Protein AF-A0A9W8AHY2-F1 (afdb_monomer)

Sequence (245 aa):
MVPPIITRDYHREKDQTVDSLTSTPAPFGFQEILTNPSALSYFTEYMDLIGKVNNLQFWLTIEGLKRHPLVTTENRLDTVIWSIYRTYFSHEVVDDLEIAPEVYKDLMIHFDPFLARQRLTGPETSLSTVPEEQPVPAKGSKEGSQLPRSNSVDSSLSQSSGTHQNQRLFELIIVAQHDVFESMKRLHYPQFLRSGLYQRFLTSYTLAQSKPSYAASIASSRASSRVRRSSMVEPTSQPSPLSSV

Nearest PDB structures (foldseek):
  1agr-assembly2_H  TM=8.249E-01  e=3.158E-03  Rattus norvegicus
  4gou-assembly1_A  TM=7.937E-01  e=9.753E-01  Entamoeba histolytica

Radius of gyration: 37.49 Å; Cα contacts (8 Å, |Δi|>4): 98; chains: 1; bounding box: 97×105×94 Å

Secondary structure (DSSP, 8-state):
-----------------S-----PPPSS-HHHHHHSHHHHHHHHHHHHHTT-HHHHHHHHHHHHHHH-----SHHHHHHHHHHHHHHHTSTT-SS-----HHHHHHHHHHHHHHHHHHHHTS-------PPP----------------------SSSSHHHHHHHHHHHHHHHHHHHHHHHHHIIIIIHHHHTTSHHHHHHHHHHHHHHT---HHHHHHHHSSSS--------------------

Sol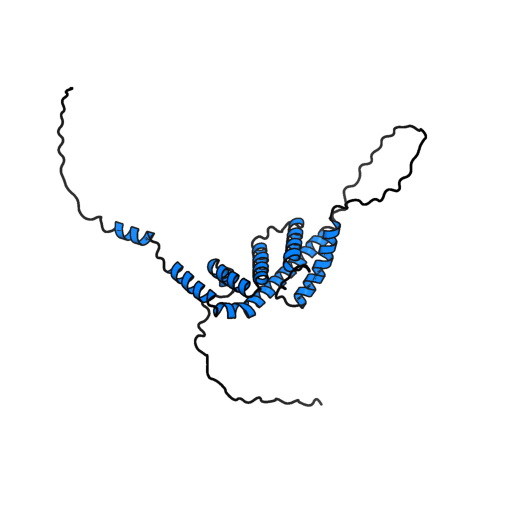vent-accessible surface area (backbone atoms only — not comparable to full-atom values): 16232 Å² total; per-residue (Å²): 143,80,87,88,82,76,89,78,87,79,84,87,82,90,88,87,79,90,83,91,78,79,91,65,78,71,94,62,54,71,70,50,35,73,69,36,70,73,47,29,52,47,50,48,53,52,28,48,77,71,72,44,37,63,44,56,50,52,37,52,52,53,53,54,47,68,76,52,69,84,51,82,43,63,76,51,41,53,54,50,52,52,52,50,38,65,68,65,67,34,94,83,53,88,68,83,64,60,50,54,70,66,57,52,51,58,45,48,69,52,44,55,65,51,54,56,55,61,63,71,72,52,84,82,77,77,82,80,80,78,83,90,81,85,84,90,88,87,90,84,91,85,88,81,92,78,87,80,91,83,79,96,81,84,75,72,81,71,50,62,63,53,50,57,51,51,52,50,47,51,51,49,51,51,52,45,37,50,37,28,51,53,41,44,56,66,67,46,43,67,51,45,70,74,32,72,55,42,54,51,45,53,52,55,52,53,57,62,68,67,58,72,65,72,69,59,63,58,58,63,64,67,70,78,74,82,78,91,87,80,90,85,83,89,81,90,81,86,84,88,86,88,83,89,133

Structure (mmCIF, N/CA/C/O backbone):
data_AF-A0A9W8AHY2-F1
#
_entry.id   AF-A0A9W8AHY2-F1
#
loop_
_atom_site.group_PDB
_atom_site.id
_atom_site.type_symbol
_atom_site.label_atom_id
_atom_site.label_alt_id
_atom_site.label_comp_id
_atom_site.label_asym_id
_atom_site.label_entity_id
_atom_site.label_seq_id
_atom_site.pdbx_PDB_ins_code
_atom_site.Cartn_x
_atom_site.Cartn_y
_atom_site.Cartn_z
_atom_site.occupancy
_atom_site.B_iso_or_equiv
_atom_site.auth_seq_id
_atom_site.auth_comp_id
_atom_site.auth_asym_id
_atom_site.auth_atom_id
_atom_site.pdbx_PDB_model_num
ATOM 1 N N . MET A 1 1 ? -28.912 -33.066 -31.984 1.00 39.94 1 MET A N 1
ATOM 2 C CA . MET A 1 1 ? -29.288 -33.820 -30.769 1.00 39.94 1 MET A CA 1
ATOM 3 C C . MET A 1 1 ? -28.177 -33.640 -29.753 1.00 39.94 1 MET A C 1
ATOM 5 O O . MET A 1 1 ? -27.061 -34.054 -30.021 1.00 39.94 1 MET A O 1
ATOM 9 N N . VAL A 1 2 ? -28.478 -32.953 -28.654 1.00 40.00 2 VAL A N 1
ATOM 10 C CA . VAL A 1 2 ? -27.59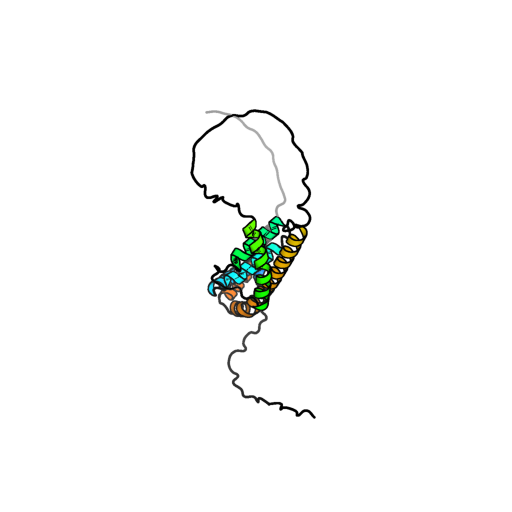5 -32.715 -27.501 1.00 40.00 2 VAL A CA 1
ATOM 11 C C . VAL A 1 2 ? -28.427 -33.098 -26.270 1.00 40.00 2 VAL A C 1
ATOM 13 O O . VAL A 1 2 ? -29.575 -32.653 -26.202 1.00 40.00 2 VAL A O 1
ATOM 16 N N . PRO A 1 3 ? -27.944 -33.953 -25.351 1.00 47.28 3 PRO A N 1
ATOM 17 C CA . PRO A 1 3 ? -28.717 -34.346 -24.176 1.00 47.28 3 PRO A CA 1
ATOM 18 C C . PRO A 1 3 ? -28.624 -33.285 -23.060 1.00 47.28 3 PRO A C 1
ATOM 20 O O . PRO A 1 3 ? -27.585 -32.634 -22.932 1.00 47.28 3 PRO A O 1
ATOM 23 N N . PRO A 1 4 ? -29.669 -33.113 -22.227 1.00 42.84 4 PRO A N 1
ATOM 24 C CA . PRO A 1 4 ? -29.647 -32.194 -21.094 1.00 42.84 4 PRO A CA 1
ATOM 25 C C . PRO A 1 4 ? -29.100 -32.895 -19.839 1.00 42.84 4 PRO A C 1
ATOM 27 O O . PRO A 1 4 ? -29.538 -33.995 -19.502 1.00 42.84 4 PRO A O 1
ATOM 30 N N . ILE A 1 5 ? -28.171 -32.258 -19.119 1.00 42.47 5 ILE A N 1
ATOM 31 C CA . ILE A 1 5 ? -27.674 -32.752 -17.826 1.00 42.47 5 ILE A CA 1
ATOM 32 C C . ILE A 1 5 ? -28.201 -31.864 -16.691 1.00 42.47 5 ILE A C 1
ATOM 34 O O . ILE A 1 5 ? -27.689 -30.783 -16.431 1.00 42.47 5 ILE A O 1
ATOM 38 N N . ILE A 1 6 ? -29.255 -32.384 -16.058 1.00 46.19 6 ILE A N 1
ATOM 39 C CA . ILE A 1 6 ? -29.479 -32.519 -14.610 1.00 46.19 6 ILE A CA 1
ATOM 40 C C . ILE A 1 6 ? -29.183 -31.281 -13.743 1.00 46.19 6 ILE A C 1
ATOM 42 O O . ILE A 1 6 ? -28.078 -31.083 -13.241 1.00 46.19 6 ILE A O 1
ATOM 46 N N . THR A 1 7 ? -30.256 -30.555 -13.432 1.00 46.69 7 THR A N 1
ATOM 47 C CA . THR A 1 7 ? -30.419 -29.768 -12.206 1.00 46.69 7 THR A CA 1
ATOM 48 C C . THR A 1 7 ? -30.328 -30.711 -11.002 1.00 46.69 7 THR A C 1
ATOM 50 O O . THR A 1 7 ? -31.130 -31.638 -10.888 1.00 46.69 7 THR A O 1
ATOM 53 N N . ARG A 1 8 ? -29.350 -30.514 -10.110 1.00 42.19 8 ARG A N 1
ATOM 54 C CA . ARG A 1 8 ? -29.352 -31.144 -8.782 1.00 42.19 8 ARG A CA 1
ATOM 55 C C . ARG A 1 8 ? -29.733 -30.114 -7.734 1.00 42.19 8 ARG A C 1
ATOM 57 O O . ARG A 1 8 ? -28.953 -29.224 -7.407 1.00 42.19 8 ARG A O 1
ATOM 64 N N . ASP A 1 9 ? -30.945 -30.296 -7.232 1.00 35.75 9 ASP A N 1
ATOM 65 C CA . ASP A 1 9 ? -31.427 -29.787 -5.961 1.00 35.75 9 ASP A CA 1
ATOM 66 C C . ASP A 1 9 ? -30.483 -30.184 -4.820 1.00 35.75 9 ASP A C 1
ATOM 68 O O . ASP A 1 9 ? -30.217 -31.367 -4.600 1.00 35.75 9 ASP A O 1
ATOM 72 N N . TYR A 1 10 ? -30.038 -29.194 -4.051 1.00 33.28 10 TYR A N 1
ATOM 73 C CA . TYR A 1 10 ? -29.575 -29.393 -2.682 1.00 33.28 10 TYR A CA 1
ATOM 74 C C . TYR A 1 10 ? -30.563 -28.694 -1.738 1.00 33.28 10 TYR A C 1
ATOM 76 O O . TYR A 1 10 ? -30.499 -27.488 -1.507 1.00 33.28 10 TYR A O 1
ATOM 84 N N . HIS A 1 11 ? -31.509 -29.483 -1.218 1.00 38.62 11 HIS A N 1
ATOM 85 C CA . HIS A 1 11 ? -32.238 -29.236 0.035 1.00 38.62 11 HIS A CA 1
ATOM 86 C C . HIS A 1 11 ? -31.205 -29.122 1.176 1.00 38.62 11 HIS A C 1
ATOM 88 O O . HIS A 1 11 ? -30.310 -29.955 1.263 1.00 38.62 11 HIS A O 1
ATOM 94 N N . ARG A 1 12 ? -31.124 -28.017 1.928 1.00 49.12 12 ARG A N 1
ATOM 95 C CA . ARG A 1 12 ? -31.962 -27.588 3.070 1.00 49.12 12 ARG A CA 1
ATOM 96 C C . ARG A 1 12 ? -31.991 -28.576 4.248 1.00 49.12 12 ARG A C 1
ATOM 98 O O . ARG A 1 12 ? -32.861 -29.428 4.280 1.00 49.12 12 ARG A O 1
ATOM 105 N N . GLU A 1 13 ? -31.158 -28.304 5.256 1.00 40.62 13 GLU A N 1
ATOM 106 C CA . GLU A 1 13 ? -31.463 -28.320 6.707 1.00 40.62 13 GLU A CA 1
ATOM 107 C C . GLU A 1 13 ? -30.273 -27.656 7.433 1.00 40.62 13 GLU A C 1
ATOM 109 O O . GLU A 1 13 ? -29.131 -28.050 7.247 1.00 40.62 13 GLU A O 1
ATOM 114 N N . LYS A 1 14 ? -30.429 -26.419 7.922 1.00 41.00 14 LYS A N 1
ATOM 115 C CA . LYS A 1 14 ? -30.741 -26.066 9.320 1.00 41.00 14 LYS A CA 1
ATOM 116 C C . LYS A 1 14 ? -29.741 -26.633 10.338 1.00 41.00 14 LYS A C 1
ATOM 118 O O . LYS A 1 14 ? -30.011 -27.647 10.957 1.00 41.00 14 LYS A O 1
ATOM 123 N N . ASP A 1 15 ? -28.698 -25.850 10.600 1.00 36.19 15 ASP A N 1
ATOM 124 C CA . ASP A 1 15 ? -28.392 -25.457 11.975 1.00 36.19 15 ASP A CA 1
ATOM 125 C C . ASP A 1 15 ? -28.135 -23.951 12.003 1.00 36.19 15 ASP A C 1
ATOM 127 O O . ASP A 1 15 ? -27.243 -23.409 11.352 1.00 36.19 15 ASP A O 1
ATOM 131 N N . GLN A 1 16 ? -29.049 -23.267 12.677 1.00 44.25 16 GLN A N 1
ATOM 132 C CA . GLN A 1 16 ? -29.172 -21.826 12.768 1.00 44.25 16 GLN A CA 1
ATOM 133 C C . GLN A 1 16 ? -29.317 -21.515 14.250 1.00 44.25 16 GLN A C 1
ATOM 135 O O . GLN A 1 16 ? -30.433 -21.444 14.748 1.00 44.25 16 GLN A O 1
ATOM 140 N N . THR A 1 17 ? -28.194 -21.342 14.942 1.00 48.28 17 THR A N 1
ATOM 141 C CA . THR A 1 17 ? -28.115 -20.681 16.251 1.00 48.28 17 THR A CA 1
ATOM 142 C C . THR A 1 17 ? -26.687 -20.187 16.466 1.00 48.28 17 THR A C 1
ATOM 144 O O . THR A 1 17 ? -25.779 -21.004 16.407 1.00 48.28 17 THR A O 1
ATOM 147 N N . VAL A 1 18 ? -26.559 -18.884 16.771 1.00 49.72 18 VAL A N 1
ATOM 148 C CA . VAL A 1 18 ? -25.354 -18.079 17.108 1.00 49.72 18 VAL A CA 1
ATOM 149 C C . VAL A 1 18 ? -24.500 -17.694 15.880 1.00 49.72 18 VAL A C 1
ATOM 151 O O . VAL A 1 18 ? -23.998 -18.557 15.183 1.00 49.72 18 VAL A O 1
ATOM 154 N N . ASP A 1 19 ? -24.327 -16.452 15.422 1.00 40.25 19 ASP A N 1
ATOM 155 C CA . ASP A 1 19 ? -24.516 -15.116 15.978 1.00 40.25 19 ASP A CA 1
ATOM 156 C C . ASP A 1 19 ? -24.952 -14.159 14.853 1.00 40.25 19 ASP A C 1
ATOM 158 O O . ASP A 1 19 ? -24.236 -13.934 13.879 1.00 40.25 19 ASP A O 1
ATOM 162 N N . SER A 1 20 ? -26.145 -13.578 14.964 1.00 38.31 20 SER A N 1
ATOM 16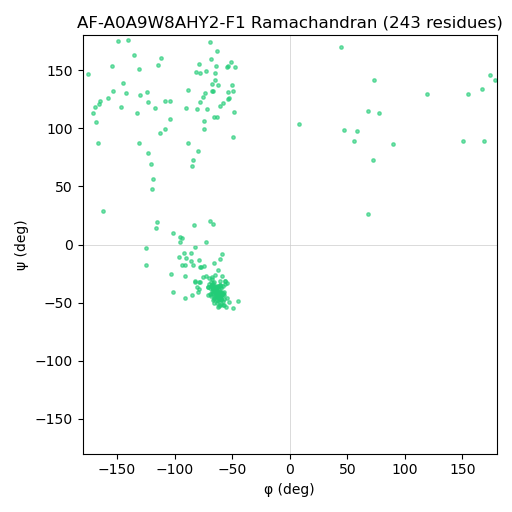3 C CA . SER A 1 20 ? -26.607 -12.480 14.097 1.00 38.31 20 SER A CA 1
ATOM 164 C C . SER A 1 20 ? -26.912 -11.244 14.935 1.00 38.31 20 SER A C 1
ATOM 166 O O . SER A 1 20 ? -27.968 -10.629 14.811 1.00 38.31 20 SER A O 1
ATOM 168 N N . LEU A 1 21 ? -25.984 -10.892 15.824 1.00 41.31 21 LEU A N 1
ATOM 169 C CA . LEU A 1 21 ? -26.016 -9.632 16.551 1.00 41.31 21 LEU A CA 1
ATOM 170 C C . LEU A 1 21 ? -24.973 -8.692 15.932 1.00 41.31 21 LEU A C 1
ATOM 172 O O . LEU A 1 21 ? -23.800 -9.030 15.815 1.00 41.31 21 LEU A O 1
ATOM 176 N N . THR A 1 22 ? -25.465 -7.524 15.513 1.00 43.12 22 THR A N 1
ATOM 177 C CA . THR A 1 22 ? -24.751 -6.329 15.024 1.00 43.12 22 THR A CA 1
ATOM 178 C C . THR A 1 22 ? -24.104 -6.392 13.634 1.00 43.12 22 THR A C 1
ATOM 180 O O . THR A 1 22 ? -22.889 -6.320 13.490 1.00 43.12 22 THR A O 1
ATOM 183 N N . SER A 1 23 ? -24.927 -6.360 12.580 1.00 40.72 23 SER A N 1
ATOM 184 C CA . SER A 1 23 ? -24.545 -5.661 11.341 1.00 40.72 23 SER A CA 1
ATOM 185 C C . SER A 1 23 ? -24.902 -4.177 11.481 1.00 40.72 23 SER A C 1
ATOM 187 O O . SER A 1 23 ? -25.836 -3.672 10.864 1.00 40.72 23 SER A O 1
ATOM 189 N N . THR A 1 24 ? -24.200 -3.475 12.370 1.00 48.12 24 THR A N 1
ATOM 190 C CA . THR A 1 24 ? -24.132 -2.016 12.256 1.00 48.12 24 THR A CA 1
ATOM 191 C C . THR A 1 24 ? -23.121 -1.752 11.142 1.00 48.12 24 THR A C 1
ATOM 193 O O . THR A 1 24 ? -22.001 -2.262 11.248 1.00 48.12 24 THR A O 1
ATOM 196 N N . PRO A 1 25 ? -23.475 -1.039 10.056 1.00 57.69 25 PRO A N 1
ATOM 197 C CA . PRO A 1 25 ? -22.503 -0.702 9.025 1.00 57.69 25 PRO A CA 1
ATOM 198 C C . PRO A 1 25 ? -21.313 -0.010 9.688 1.00 57.69 25 PRO A C 1
ATOM 200 O O . PRO A 1 25 ? -21.498 0.873 10.530 1.00 57.69 25 PRO A O 1
ATOM 203 N N . ALA A 1 26 ? -20.102 -0.472 9.364 1.00 65.44 26 ALA A N 1
ATOM 204 C CA . ALA A 1 26 ? -18.887 0.082 9.938 1.00 65.44 26 ALA A CA 1
ATOM 205 C C . ALA A 1 26 ? -18.892 1.602 9.706 1.00 65.44 26 ALA A C 1
ATOM 207 O O . ALA A 1 26 ? -19.039 2.027 8.559 1.00 65.44 26 ALA A O 1
ATOM 208 N N . PRO A 1 27 ? -18.758 2.425 10.760 1.00 75.44 27 PRO A N 1
ATOM 209 C CA . PRO A 1 27 ? -18.897 3.873 10.635 1.00 75.44 27 PRO A CA 1
ATOM 210 C C . PRO A 1 27 ? -17.793 4.507 9.785 1.00 75.44 27 PRO A C 1
ATOM 212 O O . PRO A 1 27 ? -17.952 5.643 9.359 1.00 75.44 27 PRO A O 1
ATOM 215 N N . PHE A 1 28 ? -16.697 3.777 9.547 1.00 85.94 28 PHE A N 1
ATOM 216 C CA . PHE A 1 28 ? -15.582 4.217 8.719 1.00 85.94 28 PHE A CA 1
ATOM 217 C C . PHE A 1 28 ? -15.336 3.236 7.590 1.00 85.94 28 PHE A C 1
ATOM 219 O O . PHE A 1 28 ? -15.053 2.070 7.869 1.00 85.94 28 PHE A O 1
ATOM 226 N N . GLY A 1 29 ? -15.376 3.704 6.345 1.00 93.62 29 GLY A N 1
ATOM 227 C CA . GLY A 1 29 ? -14.985 2.907 5.181 1.00 93.62 29 GLY A CA 1
ATOM 228 C C . GLY A 1 29 ? -13.479 2.624 5.155 1.00 93.62 29 GLY A C 1
ATOM 229 O O . GLY A 1 29 ? -12.689 3.344 5.761 1.00 93.62 29 GLY A O 1
ATOM 230 N N . PHE A 1 30 ? -13.040 1.599 4.417 1.00 96.31 30 PHE A N 1
ATOM 231 C CA . PHE A 1 30 ? -11.612 1.246 4.358 1.00 96.31 30 PHE A CA 1
ATOM 232 C C . PHE A 1 30 ? -10.724 2.406 3.875 1.00 96.31 30 PHE A C 1
ATOM 234 O O . PHE A 1 30 ? -9.686 2.683 4.468 1.00 96.31 30 PHE A O 1
ATOM 241 N N . GLN A 1 31 ? -11.173 3.157 2.866 1.00 95.38 31 GLN A N 1
ATOM 242 C CA . GLN A 1 31 ? -10.455 4.343 2.388 1.00 95.38 31 GLN A CA 1
ATOM 243 C C . GLN A 1 31 ? -10.303 5.418 3.478 1.00 95.38 31 GLN A C 1
ATOM 245 O O . GLN A 1 31 ? -9.285 6.105 3.548 1.00 95.38 31 GLN A O 1
ATOM 250 N N . GLU A 1 32 ? -11.295 5.561 4.356 1.00 94.56 32 GLU A N 1
ATOM 251 C CA . GLU A 1 32 ? -11.244 6.510 5.471 1.00 94.56 32 GLU A CA 1
ATOM 252 C C . GLU A 1 32 ? -10.252 6.049 6.539 1.00 94.56 32 GLU A C 1
ATOM 254 O O . GLU A 1 32 ? -9.521 6.874 7.082 1.00 94.56 32 GLU A O 1
ATOM 259 N N . ILE A 1 33 ? -10.153 4.736 6.781 1.00 96.69 33 ILE A N 1
ATOM 260 C CA . ILE A 1 33 ? -9.115 4.169 7.653 1.00 96.69 33 ILE A CA 1
ATOM 261 C C . ILE A 1 33 ? -7.718 4.516 7.131 1.00 96.69 33 ILE A C 1
ATOM 263 O O . ILE A 1 33 ? -6.857 4.898 7.917 1.00 96.69 33 ILE A O 1
ATOM 267 N N . LEU A 1 34 ? -7.498 4.430 5.817 1.00 96.44 34 LEU A N 1
ATOM 268 C CA . LEU A 1 34 ? -6.189 4.707 5.221 1.00 96.44 34 LEU A CA 1
ATOM 269 C C . LEU A 1 34 ? -5.847 6.201 5.105 1.00 96.44 34 LEU A C 1
ATOM 271 O O . LEU A 1 34 ? -4.678 6.550 4.948 1.00 96.44 34 LEU A O 1
ATOM 275 N N . THR A 1 35 ? -6.840 7.090 5.158 1.00 93.62 35 THR A N 1
ATOM 276 C CA . THR A 1 35 ? -6.641 8.544 5.000 1.00 93.62 35 THR A CA 1
ATOM 277 C C . THR A 1 35 ? -6.685 9.314 6.315 1.00 93.62 35 THR A C 1
ATOM 279 O O . THR A 1 35 ? -6.067 10.372 6.417 1.00 93.62 35 THR A O 1
ATOM 282 N N . ASN A 1 36 ? -7.364 8.793 7.339 1.00 93.75 36 ASN A N 1
ATOM 283 C CA . ASN A 1 36 ? -7.373 9.368 8.678 1.00 93.75 36 ASN A CA 1
ATOM 284 C C . ASN A 1 36 ? -6.099 8.948 9.440 1.00 93.75 36 ASN A C 1
ATOM 286 O O . ASN A 1 36 ? -5.954 7.763 9.738 1.00 93.75 36 ASN A O 1
ATOM 290 N N . PRO A 1 37 ? -5.204 9.880 9.833 1.00 94.44 37 PRO A N 1
ATOM 291 C CA . PRO A 1 37 ? -3.938 9.537 10.488 1.00 94.44 37 PRO A CA 1
ATOM 292 C C . PRO A 1 37 ? -4.100 8.730 11.779 1.00 94.44 37 PRO A C 1
ATOM 294 O O . PRO A 1 37 ? -3.295 7.846 12.061 1.00 94.44 37 PRO A O 1
ATOM 297 N N . SER A 1 38 ? -5.150 9.013 12.556 1.00 94.19 38 SER A N 1
ATOM 298 C CA . SER A 1 38 ? -5.437 8.273 13.783 1.00 94.19 38 SER A CA 1
ATOM 299 C C . SER 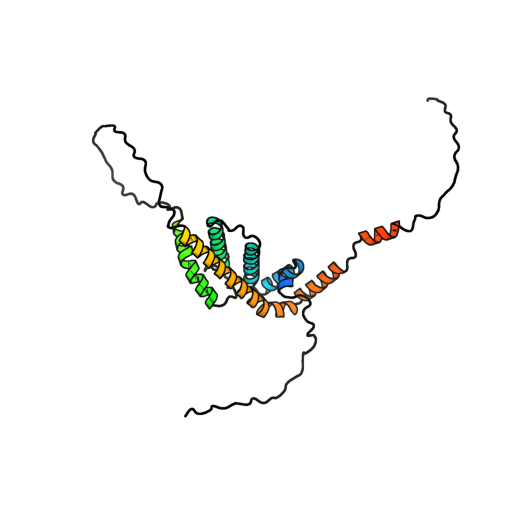A 1 38 ? -5.924 6.863 13.478 1.00 94.19 38 SER A C 1
ATOM 301 O O . SER A 1 38 ? -5.484 5.925 14.121 1.00 94.19 38 SER A O 1
ATOM 303 N N . ALA A 1 39 ? -6.810 6.682 12.497 1.00 95.69 39 ALA A N 1
ATOM 304 C CA . ALA A 1 39 ? -7.272 5.346 12.118 1.00 95.69 39 ALA A CA 1
ATOM 305 C C . ALA A 1 39 ? -6.137 4.513 11.502 1.00 95.69 39 ALA A C 1
ATOM 307 O O . ALA A 1 39 ? -5.960 3.342 11.846 1.00 95.69 39 ALA A O 1
ATOM 308 N N . LEU A 1 40 ? -5.328 5.149 10.651 1.00 97.56 40 LEU A N 1
ATOM 309 C CA . LEU A 1 40 ? -4.187 4.542 9.986 1.00 97.56 40 LEU A CA 1
ATOM 310 C C . LEU A 1 40 ? -3.155 4.026 10.989 1.00 97.56 40 LEU A C 1
ATOM 312 O O . LEU A 1 40 ? -2.607 2.952 10.761 1.00 97.56 40 LEU A O 1
ATOM 316 N N . SER A 1 41 ? -2.904 4.717 12.109 1.00 97.50 41 SER A N 1
ATOM 317 C CA . SER A 1 41 ? -1.947 4.227 13.113 1.00 97.50 41 SER A CA 1
ATOM 318 C C . SER A 1 41 ? -2.387 2.899 13.736 1.00 97.50 41 SER A C 1
ATOM 320 O O . SER A 1 41 ? -1.577 1.984 13.850 1.00 97.50 41 SER A O 1
ATOM 322 N N . TYR A 1 42 ? -3.675 2.751 14.068 1.00 97.88 42 TYR A N 1
ATOM 323 C CA . TYR A 1 42 ? -4.206 1.484 14.587 1.00 97.88 42 TYR A CA 1
ATOM 324 C C . TYR A 1 42 ? -4.236 0.388 13.521 1.00 97.88 42 TYR A C 1
ATOM 326 O O . TYR A 1 42 ? -3.976 -0.773 13.828 1.00 97.88 42 TYR A O 1
ATOM 334 N N . PHE A 1 43 ? -4.549 0.740 12.271 1.00 98.19 43 PHE A N 1
ATOM 335 C CA . PHE A 1 43 ? -4.512 -0.225 11.174 1.00 98.19 43 PHE A CA 1
ATOM 336 C C . PHE A 1 43 ? -3.080 -0.669 10.854 1.00 98.19 43 PHE A C 1
ATOM 338 O O . PHE A 1 43 ? -2.855 -1.839 10.576 1.00 98.19 43 PHE A O 1
ATOM 345 N N . THR A 1 44 ? -2.102 0.228 10.970 1.00 98.12 44 THR A N 1
ATOM 346 C CA . THR A 1 44 ? -0.678 -0.100 10.814 1.00 98.12 44 THR A CA 1
ATOM 347 C C . THR A 1 44 ? -0.225 -1.087 11.882 1.00 98.12 44 THR A C 1
ATOM 349 O O . THR A 1 44 ? 0.356 -2.107 11.534 1.00 98.12 44 THR A O 1
ATOM 352 N N . GLU A 1 45 ? -0.557 -0.836 13.154 1.00 98.00 45 GLU A N 1
ATOM 353 C CA . GLU A 1 45 ? -0.276 -1.777 14.250 1.00 98.00 45 GLU A CA 1
ATOM 354 C C . GLU A 1 45 ? -0.938 -3.138 13.994 1.00 98.00 45 GLU A C 1
ATOM 356 O O . GLU A 1 45 ? -0.312 -4.178 14.157 1.00 98.00 45 GLU A O 1
ATOM 361 N N . TYR A 1 46 ? -2.186 -3.150 13.521 1.00 98.25 46 TYR A N 1
ATOM 362 C CA . TYR A 1 46 ? -2.869 -4.394 13.174 1.00 98.25 46 TYR A CA 1
ATOM 363 C C . TYR A 1 46 ? -2.157 -5.166 12.051 1.00 98.25 46 TYR A C 1
ATOM 365 O O . TYR A 1 46 ? -1.953 -6.371 12.178 1.00 98.25 46 TYR A O 1
ATOM 373 N N . MET A 1 47 ? -1.769 -4.482 10.971 1.00 97.38 47 MET A N 1
ATOM 374 C CA . MET A 1 47 ? -1.070 -5.091 9.836 1.00 97.38 47 MET A CA 1
ATOM 375 C C . MET A 1 47 ? 0.324 -5.605 10.225 1.00 97.38 47 MET A C 1
ATOM 377 O O . MET A 1 47 ? 0.761 -6.619 9.685 1.00 97.38 47 MET A O 1
ATOM 381 N N . ASP A 1 48 ? 0.999 -4.947 11.169 1.00 96.75 48 ASP A N 1
ATOM 382 C CA . ASP A 1 48 ? 2.270 -5.397 11.751 1.00 96.75 48 ASP A CA 1
ATOM 383 C C . ASP A 1 48 ? 2.099 -6.695 12.551 1.00 96.75 48 ASP A C 1
ATOM 385 O O . ASP A 1 48 ? 2.807 -7.671 12.312 1.00 96.75 48 ASP A O 1
ATOM 389 N N . LEU A 1 49 ? 1.068 -6.774 13.401 1.00 96.75 49 LEU A N 1
ATOM 390 C CA . LEU A 1 49 ? 0.776 -7.969 14.205 1.00 96.75 49 LEU A CA 1
ATOM 391 C C . LEU A 1 49 ? 0.485 -9.223 13.370 1.00 96.75 49 LEU A C 1
ATOM 393 O O . LEU A 1 49 ? 0.765 -10.332 13.822 1.00 96.75 49 LEU A O 1
ATOM 397 N N . ILE A 1 50 ? -0.091 -9.067 12.177 1.00 95.56 50 ILE A N 1
ATOM 398 C CA . ILE A 1 50 ? -0.378 -10.189 11.269 1.00 95.56 50 ILE A CA 1
ATOM 399 C C . ILE A 1 50 ? 0.739 -10.433 10.240 1.00 95.56 50 ILE A C 1
ATOM 401 O O . ILE A 1 50 ? 0.564 -11.262 9.349 1.00 95.56 50 ILE A O 1
ATOM 405 N N . GLY A 1 51 ? 1.865 -9.712 10.329 1.00 94.19 51 GLY A N 1
ATOM 406 C CA . GLY A 1 51 ? 2.999 -9.853 9.409 1.00 94.19 51 GLY A CA 1
ATOM 407 C C . GLY A 1 51 ? 2.701 -9.387 7.980 1.00 94.19 51 GLY A C 1
ATOM 408 O O . GLY A 1 51 ? 3.280 -9.886 7.023 1.00 94.19 51 GLY A O 1
ATOM 409 N N . LYS A 1 52 ? 1.752 -8.462 7.798 1.00 95.69 52 LYS A N 1
ATOM 410 C CA . LYS A 1 52 ? 1.336 -7.942 6.482 1.00 95.69 52 LYS A CA 1
ATOM 411 C C . LYS A 1 52 ? 1.616 -6.455 6.307 1.00 95.69 52 LYS A C 1
ATOM 413 O O . LYS A 1 52 ? 1.129 -5.855 5.350 1.00 95.69 52 LYS A O 1
ATOM 418 N N . VAL A 1 53 ? 2.435 -5.855 7.171 1.00 95.06 53 VAL A N 1
ATOM 419 C CA . VAL A 1 53 ? 2.769 -4.423 7.122 1.00 95.06 53 VAL A CA 1
ATOM 420 C C . VAL A 1 53 ? 3.347 -3.987 5.771 1.00 95.06 53 VAL A C 1
ATOM 422 O O . VAL A 1 53 ? 3.040 -2.885 5.321 1.00 95.06 53 VAL A O 1
ATOM 425 N N . ASN A 1 54 ? 4.066 -4.865 5.059 1.00 94.44 54 ASN A N 1
ATOM 426 C CA . ASN A 1 54 ? 4.609 -4.573 3.727 1.00 94.44 54 ASN A CA 1
ATOM 427 C C . ASN A 1 54 ? 3.524 -4.247 2.694 1.00 94.44 54 ASN A C 1
ATOM 429 O O . ASN A 1 54 ? 3.726 -3.366 1.864 1.00 94.44 54 ASN A O 1
ATOM 433 N N . ASN A 1 55 ? 2.347 -4.876 2.779 1.00 96.06 55 ASN A N 1
ATOM 434 C CA . ASN A 1 55 ? 1.209 -4.548 1.914 1.00 96.06 55 ASN A CA 1
ATOM 435 C C . ASN A 1 55 ? 0.750 -3.101 2.138 1.00 96.06 55 ASN A C 1
ATOM 437 O O . ASN A 1 55 ? 0.549 -2.336 1.193 1.00 96.06 55 ASN A O 1
ATOM 441 N N . LEU A 1 56 ? 0.647 -2.697 3.406 1.00 97.06 56 LEU A N 1
ATOM 442 C CA . LEU A 1 56 ? 0.263 -1.338 3.764 1.00 97.06 56 LEU A CA 1
ATOM 443 C C . LEU A 1 56 ? 1.348 -0.322 3.380 1.00 97.06 56 LEU A C 1
ATOM 445 O O . LEU A 1 56 ? 1.034 0.726 2.818 1.00 97.06 56 LEU A O 1
ATOM 449 N N . GLN A 1 57 ? 2.619 -0.629 3.647 1.00 96.00 57 GLN A N 1
ATOM 450 C CA . GLN A 1 57 ? 3.751 0.234 3.304 1.00 96.00 57 GLN A CA 1
ATOM 451 C C . GLN A 1 57 ? 3.884 0.424 1.796 1.00 96.00 57 GLN A C 1
ATOM 453 O O . GLN A 1 57 ? 4.037 1.560 1.340 1.00 96.00 57 GLN A O 1
ATOM 458 N N . PHE A 1 58 ? 3.763 -0.655 1.020 1.00 97.12 58 PHE A N 1
ATOM 459 C CA . PHE A 1 58 ? 3.755 -0.593 -0.435 1.00 97.12 58 PHE A CA 1
ATOM 460 C C . PHE A 1 58 ? 2.632 0.321 -0.921 1.00 97.12 58 PHE A C 1
ATOM 462 O O . PHE A 1 58 ? 2.892 1.289 -1.639 1.00 97.12 58 PHE A O 1
ATOM 469 N N . TRP A 1 59 ? 1.401 0.096 -0.450 1.00 97.31 59 TRP A N 1
ATOM 470 C CA . TRP A 1 59 ? 0.261 0.926 -0.826 1.00 97.31 59 TRP A CA 1
ATOM 471 C C . TRP A 1 59 ? 0.477 2.410 -0.495 1.00 97.31 59 TRP A C 1
ATOM 473 O O . TRP A 1 59 ? 0.267 3.258 -1.364 1.00 97.31 59 TRP A O 1
ATOM 483 N N . LEU A 1 60 ? 0.946 2.727 0.719 1.00 95.69 60 LEU A N 1
ATOM 484 C CA . LEU A 1 60 ? 1.228 4.099 1.163 1.00 95.69 60 LEU A CA 1
ATOM 485 C C . LEU A 1 60 ? 2.349 4.755 0.351 1.00 95.69 60 LEU A C 1
ATOM 487 O O . LEU A 1 60 ? 2.259 5.944 0.038 1.00 95.69 60 LEU A O 1
ATOM 491 N N . THR A 1 61 ? 3.385 3.990 0.000 1.00 94.38 61 THR A N 1
ATOM 492 C CA . THR A 1 61 ? 4.516 4.462 -0.808 1.00 94.38 61 THR A CA 1
ATOM 493 C C . THR A 1 61 ? 4.022 4.909 -2.178 1.00 94.38 61 THR A C 1
ATOM 495 O O . THR A 1 61 ? 4.249 6.053 -2.573 1.00 94.38 61 THR A O 1
ATOM 498 N N . ILE A 1 62 ? 3.279 4.049 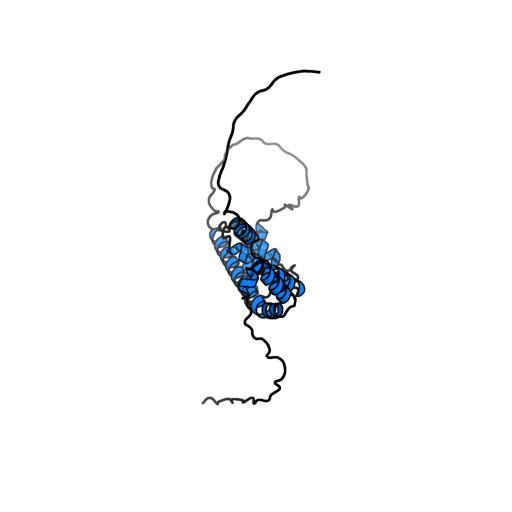-2.881 1.00 94.25 62 ILE A N 1
ATOM 499 C CA . ILE A 1 62 ? 2.753 4.372 -4.213 1.00 94.25 62 ILE A CA 1
ATOM 500 C C . ILE A 1 62 ? 1.706 5.492 -4.143 1.00 94.25 62 ILE A C 1
ATOM 502 O O . ILE A 1 62 ? 1.715 6.399 -4.977 1.00 94.25 62 ILE A O 1
ATOM 506 N N . GLU A 1 63 ? 0.854 5.508 -3.115 1.00 93.50 63 GLU A N 1
ATOM 507 C CA . GLU A 1 63 ? -0.131 6.577 -2.922 1.00 93.50 63 GLU A CA 1
ATOM 508 C C . GLU A 1 63 ? 0.536 7.940 -2.668 1.00 93.50 63 GLU A C 1
ATOM 510 O O . GLU A 1 63 ? 0.082 8.972 -3.167 1.00 93.50 63 GLU A O 1
ATOM 515 N N . GLY A 1 64 ? 1.652 7.962 -1.934 1.00 90.81 64 GLY A N 1
ATOM 516 C CA . GLY A 1 64 ? 2.491 9.148 -1.762 1.00 90.81 64 GLY A CA 1
ATOM 517 C C . GLY A 1 64 ? 3.083 9.649 -3.080 1.00 90.81 64 GLY A C 1
ATOM 518 O O . GLY A 1 64 ? 3.025 10.849 -3.355 1.00 90.81 64 GLY A O 1
ATOM 519 N N . LEU A 1 65 ? 3.582 8.738 -3.920 1.00 88.94 65 LEU A N 1
ATOM 520 C CA . LEU A 1 65 ? 4.143 9.065 -5.235 1.00 88.94 65 LEU A CA 1
ATOM 521 C C . LEU A 1 65 ? 3.086 9.642 -6.187 1.00 88.94 65 LEU A C 1
ATOM 523 O O . LEU A 1 65 ? 3.345 10.638 -6.859 1.00 88.94 65 LEU A O 1
ATOM 527 N N . LYS A 1 66 ? 1.868 9.086 -6.197 1.00 87.25 66 LYS A N 1
ATOM 528 C CA . LYS A 1 66 ? 0.748 9.584 -7.020 1.00 87.25 66 LYS A CA 1
ATOM 529 C C . LYS A 1 66 ? 0.332 11.013 -6.659 1.00 87.25 66 LYS A C 1
ATOM 531 O O . LYS A 1 66 ? -0.028 11.785 -7.542 1.00 87.25 66 LYS A O 1
ATOM 536 N N . ARG A 1 67 ? 0.394 11.381 -5.373 1.00 82.81 67 ARG A N 1
ATOM 537 C CA . ARG A 1 67 ? 0.048 12.733 -4.887 1.00 82.81 67 ARG A CA 1
ATOM 538 C C . ARG A 1 67 ? 1.100 13.793 -5.206 1.00 82.81 67 ARG A C 1
ATOM 540 O O . ARG A 1 67 ? 0.773 14.978 -5.215 1.00 82.81 67 ARG A O 1
ATOM 547 N N . HIS A 1 68 ? 2.329 13.387 -5.513 1.00 72.38 68 HIS A N 1
ATOM 548 C CA . HIS A 1 68 ? 3.398 14.285 -5.939 1.00 72.38 68 HIS A CA 1
ATOM 549 C C . HIS A 1 68 ? 3.946 13.870 -7.311 1.00 72.38 68 HIS A C 1
ATOM 551 O O . HIS A 1 68 ? 5.042 13.313 -7.387 1.00 72.38 68 HIS A O 1
ATOM 557 N N . PRO A 1 69 ? 3.250 14.210 -8.416 1.00 62.38 69 PRO A N 1
ATOM 558 C CA . PRO A 1 69 ? 3.636 13.823 -9.776 1.00 62.38 69 PRO A CA 1
ATOM 559 C C . PRO A 1 69 ? 4.936 14.456 -10.307 1.00 62.38 69 PRO A C 1
ATOM 561 O O . PRO A 1 69 ? 5.167 14.433 -11.512 1.00 62.38 69 PRO A O 1
ATOM 564 N N . LEU A 1 70 ? 5.819 15.006 -9.459 1.00 54.00 70 LEU A N 1
ATOM 565 C CA . LEU A 1 70 ? 7.094 15.637 -9.855 1.00 54.00 70 LEU A CA 1
ATOM 566 C C . LEU A 1 70 ? 8.144 14.630 -10.384 1.00 54.00 70 LEU A C 1
ATOM 568 O O . LEU A 1 70 ? 9.342 14.916 -10.425 1.00 54.00 70 LEU A O 1
ATOM 572 N N . VAL A 1 71 ? 7.685 13.453 -10.808 1.00 55.62 71 VAL A N 1
ATOM 573 C CA . VAL A 1 71 ? 8.415 12.373 -11.478 1.00 55.62 71 VAL A CA 1
ATOM 574 C C . VAL A 1 71 ? 8.523 12.637 -12.994 1.00 55.62 71 VAL A C 1
ATOM 576 O O . VAL A 1 71 ? 8.840 11.758 -13.779 1.00 55.62 71 VAL A O 1
ATOM 579 N N . THR A 1 72 ? 8.294 13.874 -13.441 1.00 51.09 72 THR A N 1
ATOM 580 C CA . THR A 1 72 ? 8.295 14.252 -14.866 1.00 51.09 72 THR A CA 1
ATOM 581 C C . THR A 1 72 ? 9.694 14.290 -15.500 1.00 51.09 72 THR A C 1
ATOM 583 O O . THR A 1 72 ? 9.834 14.644 -16.666 1.00 51.09 72 THR A O 1
ATOM 586 N N . THR A 1 73 ? 10.749 13.944 -14.758 1.00 63.06 73 THR A N 1
ATOM 587 C CA . THR A 1 73 ? 12.095 13.745 -15.312 1.00 63.06 73 THR A CA 1
ATOM 588 C C . THR A 1 73 ? 12.411 12.255 -15.303 1.00 63.06 73 THR A C 1
ATOM 590 O O . THR A 1 73 ? 12.394 11.644 -14.239 1.00 63.06 73 THR A O 1
ATOM 593 N N . GLU A 1 74 ? 12.741 11.695 -16.467 1.00 65.31 74 GLU A N 1
ATOM 594 C CA . GLU A 1 74 ? 13.079 10.276 -16.681 1.00 65.31 74 GLU A CA 1
ATOM 595 C C . GLU A 1 74 ? 14.037 9.725 -15.610 1.00 65.31 74 GLU A C 1
ATOM 597 O O . GLU A 1 74 ? 13.716 8.757 -14.929 1.00 65.31 74 GLU A O 1
ATOM 602 N N . ASN A 1 75 ? 15.129 10.445 -15.326 1.00 68.88 75 ASN A N 1
ATOM 603 C CA . ASN A 1 75 ? 16.113 10.054 -14.306 1.00 68.88 75 ASN A CA 1
ATOM 604 C C . ASN A 1 75 ? 15.507 9.849 -12.902 1.00 68.88 75 ASN A C 1
ATOM 606 O O . ASN A 1 75 ? 15.997 9.042 -12.107 1.00 68.88 75 ASN A O 1
ATOM 610 N N . ARG A 1 76 ? 14.443 10.591 -12.564 1.00 80.94 76 ARG A N 1
ATOM 611 C CA . ARG A 1 76 ? 13.741 10.443 -11.282 1.00 80.94 76 ARG A CA 1
ATOM 612 C C . ARG A 1 76 ? 12.805 9.245 -11.293 1.00 80.94 76 ARG A C 1
ATOM 614 O O . ARG A 1 76 ? 12.729 8.564 -10.274 1.00 80.94 76 ARG A O 1
ATOM 621 N N . LEU A 1 77 ? 12.128 8.983 -12.411 1.00 85.38 77 LEU A N 1
ATOM 622 C CA . LEU A 1 77 ? 11.254 7.819 -12.551 1.00 85.38 77 LEU A CA 1
ATOM 623 C C . LEU A 1 77 ? 12.051 6.520 -12.411 1.00 85.38 77 LEU A C 1
ATOM 625 O O . LEU A 1 77 ? 11.648 5.640 -11.658 1.00 85.38 77 LEU A O 1
ATOM 629 N N . ASP A 1 78 ? 13.223 6.450 -13.034 1.00 86.94 78 ASP A N 1
ATOM 630 C CA . ASP A 1 78 ? 14.129 5.301 -12.950 1.00 86.94 78 ASP A CA 1
ATOM 631 C C . ASP A 1 78 ? 14.557 5.028 -11.512 1.00 86.94 78 ASP A C 1
ATOM 633 O O . ASP A 1 78 ? 14.455 3.904 -11.022 1.00 86.94 78 ASP A O 1
ATOM 637 N N . THR A 1 79 ? 14.967 6.081 -10.802 1.00 87.56 79 THR A N 1
ATOM 638 C CA . THR A 1 79 ? 15.354 5.985 -9.390 1.00 87.56 79 THR A CA 1
ATOM 639 C C . THR A 1 79 ? 14.191 5.484 -8.528 1.00 87.56 79 THR A C 1
ATOM 641 O O . THR A 1 79 ? 14.383 4.650 -7.641 1.00 87.56 79 THR A O 1
ATOM 644 N N . VAL A 1 80 ? 12.974 5.968 -8.793 1.00 89.38 80 VAL A N 1
ATOM 645 C CA . VAL A 1 80 ? 11.758 5.556 -8.079 1.00 89.38 80 VAL A CA 1
ATOM 646 C C . VAL A 1 80 ? 11.436 4.086 -8.351 1.00 89.38 80 VAL A C 1
ATOM 648 O O . VAL A 1 80 ? 11.269 3.325 -7.400 1.00 89.38 80 VAL A O 1
ATOM 651 N N . ILE A 1 81 ? 11.403 3.666 -9.617 1.00 91.50 81 ILE A N 1
ATOM 652 C CA . ILE A 1 81 ? 11.130 2.277 -10.016 1.00 91.50 81 ILE A CA 1
ATOM 653 C C . ILE A 1 81 ? 12.174 1.332 -9.421 1.00 91.50 81 ILE A C 1
ATOM 655 O O . ILE A 1 81 ? 11.816 0.296 -8.863 1.00 91.50 81 ILE A O 1
ATOM 659 N N . TRP A 1 82 ? 13.455 1.704 -9.478 1.00 90.62 82 TRP A N 1
ATOM 660 C CA . TRP A 1 82 ? 14.541 0.924 -8.890 1.00 90.62 82 TRP A CA 1
ATOM 661 C C . TRP A 1 82 ? 14.379 0.758 -7.376 1.00 90.62 82 TRP A C 1
ATOM 663 O O . TRP A 1 82 ? 14.522 -0.347 -6.850 1.00 90.62 82 TRP A O 1
ATOM 673 N N . SER A 1 83 ? 14.040 1.841 -6.673 1.00 90.81 83 SER A N 1
ATOM 674 C CA . SER A 1 83 ? 13.784 1.810 -5.231 1.00 90.81 83 SER A CA 1
ATOM 675 C C . SER A 1 83 ? 12.600 0.900 -4.881 1.00 90.81 83 SER A C 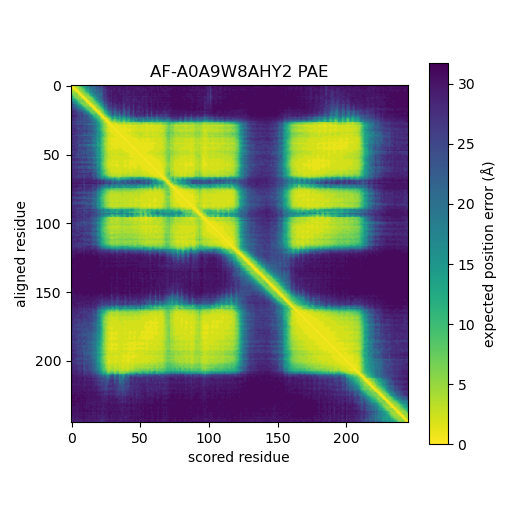1
ATOM 677 O O . SER A 1 83 ? 12.702 0.077 -3.969 1.00 90.81 83 SER A O 1
ATOM 679 N N . ILE A 1 84 ? 11.502 0.985 -5.644 1.00 93.06 84 ILE A N 1
ATOM 680 C CA . ILE A 1 84 ? 10.313 0.139 -5.459 1.00 93.06 84 ILE A CA 1
ATOM 681 C C . ILE A 1 84 ? 10.658 -1.334 -5.681 1.00 93.06 84 ILE A C 1
ATOM 683 O O . ILE A 1 84 ? 10.334 -2.162 -4.831 1.00 93.06 84 ILE A O 1
ATOM 687 N N . TYR A 1 85 ? 11.350 -1.658 -6.778 1.00 93.00 85 TYR A N 1
ATOM 688 C CA . TYR A 1 85 ? 11.794 -3.021 -7.062 1.00 93.00 85 TYR A CA 1
ATOM 689 C C . TYR A 1 85 ? 12.621 -3.580 -5.906 1.00 93.00 85 TYR A C 1
ATOM 691 O O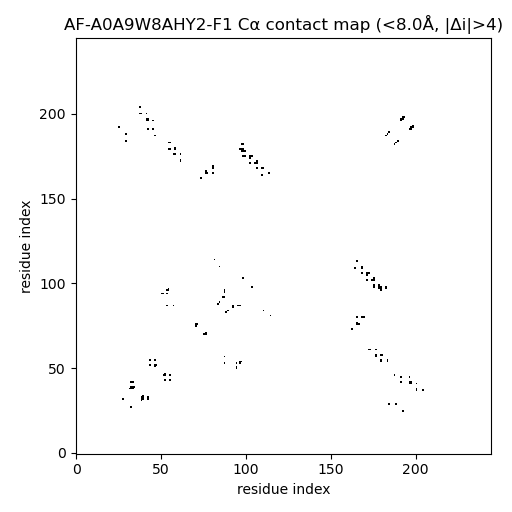 . TYR A 1 85 ? 12.287 -4.621 -5.347 1.00 93.00 85 TYR A O 1
ATOM 699 N N . ARG A 1 86 ? 13.671 -2.857 -5.499 1.00 91.25 86 ARG A N 1
ATOM 700 C CA . ARG A 1 86 ? 14.589 -3.318 -4.455 1.00 91.25 86 ARG A CA 1
ATOM 701 C C . ARG A 1 86 ? 13.879 -3.559 -3.123 1.00 91.25 86 ARG A C 1
ATOM 703 O O . ARG A 1 86 ? 14.256 -4.476 -2.404 1.00 91.25 86 ARG A O 1
ATOM 710 N N . THR A 1 87 ? 12.880 -2.738 -2.811 1.00 91.94 87 THR A N 1
ATOM 711 C CA . THR A 1 87 ? 12.175 -2.784 -1.525 1.00 91.94 87 THR A CA 1
ATOM 712 C C . THR A 1 87 ? 11.110 -3.878 -1.477 1.00 91.94 87 THR A C 1
ATOM 714 O O . THR A 1 87 ? 10.940 -4.489 -0.429 1.00 91.94 87 THR A O 1
ATOM 717 N N . TYR A 1 88 ? 10.397 -4.132 -2.581 1.00 93.19 88 TYR A N 1
ATOM 718 C CA . TYR A 1 88 ? 9.176 -4.952 -2.553 1.00 93.19 88 TYR A CA 1
ATOM 719 C C . TYR A 1 88 ? 9.158 -6.146 -3.512 1.00 93.19 88 TYR A C 1
ATOM 721 O O . TYR A 1 88 ? 8.340 -7.041 -3.337 1.00 93.19 88 TYR A O 1
ATOM 729 N N . PHE A 1 89 ? 10.025 -6.170 -4.524 1.00 91.19 89 PHE A N 1
ATOM 730 C CA . PHE A 1 89 ? 10.022 -7.199 -5.574 1.00 91.19 89 PHE A CA 1
ATOM 731 C C . PHE A 1 89 ? 11.368 -7.919 -5.730 1.00 91.19 89 PHE A C 1
ATOM 733 O O . PHE A 1 89 ? 11.484 -8.833 -6.542 1.00 91.19 89 PHE A O 1
ATOM 740 N N . SER A 1 90 ? 12.389 -7.515 -4.969 1.00 86.88 90 SER A N 1
ATOM 741 C CA . SER A 1 90 ? 13.679 -8.200 -4.931 1.00 86.88 90 SER A CA 1
ATOM 742 C C . SER A 1 90 ? 13.526 -9.607 -4.354 1.00 86.88 90 SER A C 1
ATOM 744 O O . SER A 1 90 ? 12.750 -9.827 -3.429 1.00 86.88 90 SER A O 1
ATOM 746 N N . HIS A 1 91 ? 14.352 -10.541 -4.823 1.00 74.88 91 HIS A N 1
ATOM 747 C CA . HIS A 1 91 ? 14.437 -11.903 -4.282 1.00 74.88 91 HIS A CA 1
ATOM 748 C C . HIS A 1 91 ? 14.854 -11.970 -2.800 1.00 74.88 91 HIS A C 1
ATOM 750 O O . HIS A 1 91 ? 14.776 -13.030 -2.191 1.00 74.88 91 HIS A O 1
ATOM 756 N N . GLU A 1 92 ? 15.327 -10.859 -2.231 1.00 71.75 92 GLU A N 1
ATOM 757 C CA . GLU A 1 92 ? 15.711 -10.739 -0.818 1.00 71.75 92 GLU A CA 1
ATOM 758 C C . GLU A 1 92 ? 14.530 -10.389 0.107 1.00 71.75 92 GLU A C 1
ATOM 760 O O . GLU A 1 92 ? 14.692 -10.372 1.328 1.00 71.75 92 GLU A O 1
ATOM 765 N N . VAL A 1 93 ? 13.353 -10.080 -0.446 1.00 76.00 93 VAL A N 1
ATOM 766 C CA . VAL A 1 93 ? 12.170 -9.711 0.341 1.00 76.00 93 VAL A CA 1
ATOM 767 C C . VAL A 1 93 ? 11.571 -10.961 0.987 1.00 76.00 93 VAL A C 1
ATOM 769 O O . VAL A 1 93 ? 11.316 -11.957 0.321 1.00 76.00 93 VAL A O 1
ATOM 772 N N . VAL A 1 94 ? 11.374 -10.902 2.307 1.00 60.41 94 VAL A N 1
ATOM 773 C CA . VAL A 1 94 ? 10.932 -12.043 3.131 1.00 60.41 94 VAL A CA 1
ATOM 774 C C . VAL A 1 94 ? 9.413 -12.246 3.084 1.00 60.41 94 VAL A C 1
ATOM 776 O O . VAL A 1 94 ? 8.955 -13.383 3.168 1.00 60.41 94 VAL A O 1
ATOM 779 N N . ASP A 1 95 ? 8.643 -11.165 2.921 1.00 72.00 95 ASP A N 1
ATOM 780 C CA . ASP A 1 95 ? 7.178 -11.205 2.906 1.00 72.00 95 ASP A CA 1
ATOM 781 C C . ASP A 1 95 ? 6.619 -10.761 1.555 1.00 72.00 95 ASP A C 1
ATOM 783 O O . ASP A 1 95 ? 6.759 -9.598 1.162 1.00 72.00 95 ASP A O 1
ATOM 787 N N . ASP A 1 96 ? 5.920 -11.682 0.894 1.00 81.44 96 ASP A N 1
ATOM 788 C CA . ASP A 1 96 ? 5.288 -11.430 -0.395 1.00 81.44 96 ASP A CA 1
ATOM 789 C C . ASP A 1 96 ? 4.123 -10.437 -0.282 1.00 81.44 96 ASP A C 1
ATOM 791 O O . ASP A 1 96 ? 3.269 -10.502 0.618 1.00 81.44 96 ASP A O 1
ATOM 795 N N . LEU A 1 97 ? 4.064 -9.530 -1.259 1.00 92.56 97 LEU A N 1
ATOM 796 C CA . LEU A 1 97 ? 2.892 -8.699 -1.494 1.00 92.56 97 LEU A CA 1
ATOM 797 C C . LEU A 1 97 ? 1.705 -9.566 -1.924 1.00 92.56 97 LEU A C 1
ATOM 799 O O . LEU A 1 97 ? 1.833 -10.501 -2.712 1.00 92.56 97 LEU A O 1
ATOM 803 N N . GLU A 1 98 ? 0.519 -9.213 -1.445 1.00 92.56 98 GLU A N 1
ATOM 804 C CA . GLU A 1 98 ? -0.731 -9.876 -1.803 1.00 92.56 98 GLU A CA 1
ATOM 805 C C . GLU A 1 98 ? -1.280 -9.309 -3.115 1.00 92.56 98 GLU A C 1
ATOM 807 O O . GLU A 1 98 ? -2.257 -8.560 -3.144 1.00 92.56 98 GLU A O 1
ATOM 812 N N . ILE A 1 99 ? -0.613 -9.663 -4.208 1.00 93.25 99 ILE A N 1
ATOM 813 C CA . ILE A 1 99 ? -0.977 -9.298 -5.580 1.00 93.25 99 ILE A CA 1
ATOM 814 C C . ILE A 1 99 ? -1.370 -10.530 -6.384 1.00 93.25 99 ILE A C 1
ATOM 816 O O . ILE A 1 99 ? -0.945 -11.647 -6.078 1.00 93.25 99 ILE A O 1
ATOM 820 N N . ALA A 1 100 ? -2.188 -10.339 -7.422 1.00 91.19 100 ALA A N 1
ATOM 821 C CA . ALA A 1 100 ? -2.552 -11.440 -8.300 1.00 91.19 100 ALA A CA 1
ATOM 822 C C . ALA A 1 100 ? -1.295 -12.005 -9.002 1.00 91.19 100 ALA A C 1
ATOM 824 O O . ALA A 1 100 ? -0.459 -11.222 -9.474 1.00 91.19 100 ALA A O 1
ATOM 825 N N . PRO A 1 101 ? -1.144 -13.341 -9.112 1.00 90.44 101 PRO A N 1
ATOM 826 C CA . PRO A 1 101 ? 0.002 -13.959 -9.784 1.00 90.44 101 PRO A CA 1
ATOM 827 C C . PRO A 1 101 ? 0.209 -13.458 -11.217 1.00 90.44 101 PRO A C 1
ATOM 829 O O . PRO A 1 101 ? 1.340 -13.340 -11.687 1.00 90.44 101 PRO A O 1
ATOM 832 N N . GLU A 1 102 ? -0.882 -13.134 -11.907 1.00 92.44 102 GLU A N 1
ATOM 833 C CA . GLU A 1 102 ? -0.882 -12.586 -13.259 1.00 92.44 102 GLU A CA 1
ATOM 834 C C . GLU A 1 102 ? -0.236 -11.197 -13.291 1.00 92.44 102 GLU A C 1
ATOM 836 O O . GLU A 1 102 ? 0.640 -10.944 -14.117 1.00 92.44 102 GLU A O 1
ATOM 841 N N . VAL A 1 103 ? -0.592 -10.329 -12.340 1.00 93.19 103 VAL A N 1
ATOM 842 C CA . VAL A 1 103 ? -0.022 -8.979 -12.219 1.00 93.19 103 VAL A CA 1
ATOM 843 C C . VAL A 1 103 ? 1.455 -9.042 -11.840 1.00 93.19 103 VAL A C 1
ATOM 845 O O . VAL A 1 103 ? 2.263 -8.304 -12.403 1.00 93.19 103 VAL A O 1
ATOM 848 N N . TYR A 1 104 ? 1.839 -9.951 -10.937 1.00 92.06 104 TYR A N 1
ATOM 849 C CA . TYR A 1 104 ? 3.249 -10.165 -10.598 1.00 92.06 104 TYR A CA 1
ATOM 850 C C . TYR A 1 104 ? 4.063 -10.611 -11.814 1.00 92.06 104 TYR A C 1
ATOM 852 O O . TYR A 1 104 ? 5.133 -10.068 -12.086 1.00 92.06 104 TYR A O 1
ATOM 860 N N . LYS A 1 105 ? 3.544 -11.575 -12.581 1.00 92.06 105 LYS A N 1
ATOM 861 C CA . LYS A 1 105 ? 4.198 -12.061 -13.796 1.00 92.06 105 LYS A CA 1
ATOM 862 C C . LYS A 1 105 ? 4.395 -10.938 -14.814 1.00 92.06 105 LYS A C 1
ATOM 864 O O . LYS A 1 105 ? 5.496 -10.794 -15.343 1.00 92.06 105 LYS A O 1
ATOM 869 N N . ASP A 1 106 ? 3.361 -10.140 -15.061 1.00 92.25 106 ASP A N 1
ATOM 870 C CA . ASP A 1 106 ? 3.437 -9.009 -15.988 1.00 92.25 106 ASP A CA 1
ATOM 871 C C . ASP A 1 106 ? 4.446 -7.958 -15.504 1.00 92.25 106 ASP A C 1
ATOM 873 O O . ASP A 1 106 ? 5.252 -7.467 -16.295 1.00 92.25 106 ASP A O 1
ATOM 877 N N . LEU A 1 107 ? 4.484 -7.668 -14.200 1.00 93.38 107 LEU A N 1
ATOM 878 C CA . LEU A 1 107 ? 5.506 -6.803 -13.611 1.00 93.38 107 LEU A CA 1
ATOM 879 C C . LEU A 1 107 ? 6.920 -7.329 -13.867 1.00 93.38 107 LEU A C 1
ATOM 881 O O . LEU A 1 107 ? 7.774 -6.561 -14.309 1.00 93.38 107 LEU A O 1
ATOM 885 N N . MET A 1 108 ? 7.176 -8.617 -13.625 1.00 91.44 108 MET A N 1
ATOM 886 C CA . MET A 1 108 ? 8.515 -9.195 -13.788 1.00 91.44 108 MET A CA 1
ATOM 887 C C . MET A 1 108 ? 8.999 -9.138 -15.242 1.00 91.44 108 MET A C 1
ATOM 889 O O . MET A 1 108 ? 10.140 -8.749 -15.483 1.00 91.44 108 MET A O 1
ATOM 893 N N . ILE A 1 109 ? 8.112 -9.380 -16.216 1.00 91.38 109 ILE A N 1
ATOM 894 C CA . ILE A 1 109 ? 8.421 -9.236 -17.654 1.00 91.38 109 ILE A CA 1
ATOM 895 C C . ILE A 1 109 ? 8.929 -7.823 -17.986 1.00 91.38 109 ILE A C 1
ATOM 897 O O . ILE A 1 109 ? 9.771 -7.652 -18.869 1.00 91.38 109 ILE A O 1
ATOM 901 N N . HIS A 1 110 ? 8.425 -6.801 -17.291 1.00 90.06 110 HIS A N 1
ATOM 902 C CA . HIS A 1 110 ? 8.821 -5.411 -17.498 1.00 90.06 110 HIS A CA 1
ATOM 903 C C . HIS A 1 110 ? 9.993 -4.963 -16.608 1.00 90.06 110 HIS A C 1
ATOM 905 O O . HIS A 1 110 ? 10.758 -4.086 -17.023 1.00 90.06 110 HIS A O 1
ATOM 911 N N . PHE A 1 111 ? 10.186 -5.567 -15.432 1.00 91.44 111 PHE A N 1
ATOM 912 C CA . PHE A 1 111 ? 11.352 -5.311 -14.587 1.00 91.44 111 PHE A CA 1
ATOM 913 C C . PHE A 1 111 ? 12.639 -5.869 -15.197 1.00 91.44 111 PHE A C 1
ATOM 915 O O . PHE A 1 111 ? 13.632 -5.150 -15.222 1.00 91.44 111 PHE A O 1
ATOM 922 N N . ASP A 1 112 ? 12.638 -7.079 -15.754 1.00 89.25 112 ASP A N 1
ATOM 923 C CA . ASP A 1 112 ? 13.837 -7.706 -16.333 1.00 89.25 112 ASP A CA 1
ATOM 924 C C . ASP A 1 112 ? 14.621 -6.796 -17.306 1.00 89.25 112 ASP A C 1
ATOM 926 O O . ASP A 1 112 ? 15.812 -6.543 -17.073 1.00 89.25 112 ASP A O 1
ATOM 930 N N . PRO A 1 113 ? 14.003 -6.226 -18.364 1.00 88.62 113 PRO A N 1
ATOM 931 C CA . PRO A 1 113 ? 14.711 -5.331 -19.275 1.00 88.62 113 PRO A CA 1
ATOM 932 C C . PRO A 1 113 ? 15.120 -4.013 -18.606 1.00 88.62 113 PRO A C 1
ATOM 934 O O . PRO A 1 113 ? 16.133 -3.425 -18.989 1.00 88.62 113 PRO A O 1
ATOM 937 N N . PHE A 1 114 ? 14.370 -3.537 -17.609 1.00 88.94 114 PHE A N 1
ATOM 938 C CA . PHE A 1 114 ? 14.729 -2.350 -16.835 1.00 88.94 114 PHE A CA 1
ATOM 939 C C . PHE A 1 114 ? 15.990 -2.590 -15.991 1.00 88.94 114 PHE A C 1
ATOM 941 O O . PHE A 1 114 ? 16.939 -1.807 -16.062 1.00 88.94 114 PHE A O 1
ATOM 948 N N . LEU A 1 115 ? 16.053 -3.704 -15.259 1.00 89.12 115 LEU A N 1
ATOM 949 C CA . LEU A 1 115 ? 17.199 -4.071 -14.424 1.00 89.12 115 LEU A CA 1
ATOM 950 C C . LEU A 1 115 ? 18.456 -4.319 -15.265 1.00 89.12 115 LEU A C 1
ATOM 952 O O . LEU A 1 115 ? 19.554 -3.934 -14.859 1.00 89.12 115 LEU A O 1
ATOM 956 N N . ALA A 1 116 ? 18.303 -4.909 -16.456 1.00 87.56 116 ALA A N 1
ATOM 957 C CA . ALA A 1 116 ? 19.402 -5.088 -17.400 1.00 87.56 116 ALA A CA 1
ATOM 958 C C . ALA A 1 116 ? 20.022 -3.744 -17.825 1.00 87.56 116 ALA A C 1
ATOM 960 O O . ALA A 1 116 ? 21.245 -3.624 -17.865 1.00 87.56 116 ALA A O 1
ATOM 961 N N . ARG A 1 117 ? 19.201 -2.711 -18.070 1.00 86.06 117 ARG A N 1
ATOM 962 C CA . ARG A 1 117 ? 19.688 -1.358 -18.399 1.00 86.06 117 ARG A CA 1
ATOM 963 C C . ARG A 1 117 ? 20.418 -0.699 -17.232 1.00 86.06 117 ARG A C 1
ATOM 965 O O . ARG A 1 117 ? 21.479 -0.123 -17.439 1.00 86.06 117 ARG A O 1
ATOM 972 N N . GLN A 1 118 ? 19.889 -0.823 -16.016 1.00 80.25 118 GLN A N 1
ATOM 973 C CA . GLN A 1 118 ? 20.488 -0.216 -14.820 1.00 80.25 118 GLN A CA 1
ATOM 974 C C . GLN A 1 118 ? 21.840 -0.849 -14.439 1.00 80.25 118 GLN A C 1
ATOM 976 O O . GLN A 1 118 ? 22.709 -0.182 -13.880 1.00 80.25 118 GLN A O 1
ATOM 981 N N . ARG A 1 119 ? 22.063 -2.128 -14.774 1.00 75.75 119 ARG A N 1
ATOM 982 C CA . ARG A 1 119 ? 23.363 -2.798 -14.577 1.00 75.75 119 ARG A CA 1
ATOM 983 C C . ARG A 1 119 ? 24.454 -2.295 -15.527 1.00 75.75 119 ARG A C 1
ATOM 985 O O . ARG A 1 119 ? 25.620 -2.308 -15.151 1.00 75.75 119 ARG A O 1
ATOM 992 N N . LEU A 1 120 ? 24.086 -1.825 -16.719 1.00 60.38 120 LEU A N 1
ATOM 993 C CA . LEU A 1 120 ? 25.026 -1.318 -17.730 1.00 60.38 120 LEU A CA 1
ATOM 994 C C . LEU A 1 120 ? 25.510 0.116 -17.448 1.00 60.38 120 LEU A C 1
ATOM 996 O O . LEU A 1 120 ? 26.475 0.564 -18.057 1.00 60.38 120 LEU A O 1
ATOM 1000 N N . THR A 1 121 ? 24.865 0.839 -16.529 1.00 57.91 121 THR A N 1
ATOM 1001 C CA . THR A 1 121 ? 25.235 2.211 -16.137 1.00 57.91 121 THR A CA 1
ATOM 1002 C C . THR A 1 121 ? 26.138 2.279 -14.898 1.00 57.91 121 THR A C 1
ATOM 1004 O O . THR A 1 121 ? 26.408 3.369 -14.393 1.00 57.91 121 THR A O 1
ATOM 1007 N N . GLY A 1 122 ? 26.607 1.137 -14.383 1.00 44.09 122 GLY A N 1
ATOM 1008 C CA . GLY A 1 122 ? 27.611 1.093 -13.316 1.00 44.09 122 GLY A CA 1
ATOM 1009 C C . GLY A 1 122 ? 29.008 1.475 -13.832 1.00 44.09 122 GLY A C 1
ATOM 1010 O O . GLY A 1 122 ? 29.314 1.219 -14.996 1.00 44.09 122 GLY A O 1
ATOM 1011 N N . PRO A 1 123 ? 29.882 2.080 -13.006 1.00 43.59 123 PRO A N 1
ATOM 1012 C CA . PRO A 1 123 ? 31.261 2.319 -13.404 1.00 43.59 123 PRO A CA 1
ATOM 1013 C C . PRO A 1 123 ? 31.969 0.970 -13.570 1.00 43.59 123 PRO A C 1
ATOM 1015 O O . PRO A 1 123 ? 32.238 0.278 -12.587 1.00 43.59 123 PRO A O 1
ATOM 1018 N N . GLU A 1 124 ? 32.274 0.614 -14.817 1.00 38.44 124 GLU A N 1
ATOM 1019 C CA . GLU A 1 124 ? 33.263 -0.397 -15.192 1.00 38.44 124 GLU A CA 1
ATOM 1020 C C . GLU A 1 124 ? 34.568 -0.114 -14.435 1.00 38.44 124 GLU A C 1
ATOM 1022 O O . GLU A 1 124 ? 35.426 0.673 -14.847 1.00 38.44 124 GLU A O 1
ATOM 1027 N N . THR A 1 125 ? 34.716 -0.743 -13.273 1.00 38.03 125 THR A N 1
ATOM 1028 C CA . THR A 1 125 ? 35.974 -0.773 -12.539 1.00 38.03 125 THR A CA 1
ATOM 1029 C C . THR A 1 125 ? 36.825 -1.835 -13.213 1.00 38.03 125 THR A C 1
ATOM 1031 O O . THR A 1 125 ? 36.847 -2.990 -12.811 1.00 38.03 125 THR A O 1
ATOM 1034 N N . SER A 1 126 ? 37.436 -1.417 -14.318 1.00 46.28 126 SER A N 1
ATOM 1035 C CA . SER A 1 126 ? 38.711 -1.875 -14.865 1.00 46.28 126 SER A CA 1
ATOM 1036 C C . SER A 1 126 ? 39.312 -3.100 -14.162 1.00 46.28 126 SER A C 1
ATOM 1038 O O . SER A 1 126 ? 39.970 -2.963 -13.132 1.00 46.28 126 SER A O 1
ATOM 1040 N N . LEU A 1 127 ? 39.207 -4.272 -14.785 1.00 36.84 127 LEU A N 1
ATOM 1041 C CA . LEU A 1 127 ? 40.205 -5.327 -14.616 1.00 36.84 127 LEU A CA 1
ATOM 1042 C C . LEU A 1 127 ? 40.809 -5.648 -15.987 1.00 36.84 127 LEU A C 1
ATOM 1044 O O . LEU A 1 127 ? 40.568 -6.689 -16.589 1.00 36.84 127 LEU A O 1
ATOM 1048 N N . SER A 1 128 ? 41.583 -4.690 -16.499 1.00 36.06 128 SER A N 1
ATOM 1049 C CA . SER A 1 128 ? 42.549 -4.961 -17.559 1.00 36.06 128 SER A CA 1
ATOM 1050 C C . SER A 1 128 ? 43.725 -5.688 -16.913 1.00 36.06 128 SER A C 1
ATOM 1052 O O . SER A 1 128 ? 44.558 -5.078 -16.239 1.00 36.06 128 SER A O 1
ATOM 1054 N N . THR A 1 129 ? 43.743 -7.013 -17.041 1.00 36.28 129 THR A N 1
ATOM 1055 C CA . THR A 1 129 ? 44.898 -7.843 -16.703 1.00 36.28 129 THR A CA 1
ATOM 1056 C C . THR A 1 129 ? 46.056 -7.461 -17.623 1.00 36.28 129 THR A C 1
ATOM 1058 O O . THR A 1 129 ? 46.033 -7.713 -18.825 1.00 36.28 129 THR A O 1
ATOM 1061 N N . VAL A 1 130 ? 47.058 -6.819 -17.031 1.00 35.66 130 VAL A N 1
ATOM 1062 C CA . VAL A 1 130 ? 48.362 -6.498 -17.618 1.00 35.66 130 VAL A CA 1
ATOM 1063 C C . VAL A 1 130 ? 49.141 -7.795 -17.883 1.00 35.66 130 VAL A C 1
ATOM 1065 O O . VAL A 1 130 ? 49.262 -8.597 -16.958 1.00 35.66 130 VAL A O 1
ATOM 1068 N N . PRO A 1 131 ? 49.740 -8.002 -19.071 1.00 42.44 131 PRO A N 1
ATOM 1069 C CA . PRO A 1 131 ? 50.902 -8.864 -19.211 1.00 42.44 131 PRO A CA 1
ATOM 1070 C C . PRO A 1 131 ? 52.168 -8.021 -19.028 1.00 42.44 131 PRO A C 1
ATOM 1072 O O . PRO A 1 131 ? 52.432 -7.071 -19.766 1.00 42.44 131 PRO A O 1
ATOM 1075 N N . GLU A 1 132 ? 52.918 -8.372 -17.995 1.00 46.53 132 GLU A N 1
ATOM 1076 C CA . GLU A 1 132 ? 54.256 -7.893 -17.682 1.00 46.53 132 GLU A CA 1
ATOM 1077 C C . GLU A 1 132 ? 55.272 -8.477 -18.674 1.00 46.53 132 GLU A C 1
ATOM 1079 O O . GLU A 1 132 ? 55.462 -9.687 -18.703 1.00 46.53 132 GLU A O 1
ATOM 1084 N N . GLU A 1 133 ? 55.926 -7.625 -19.472 1.00 35.62 133 GLU A N 1
ATOM 1085 C CA . GLU A 1 133 ? 57.311 -7.826 -19.928 1.00 35.62 133 GLU A CA 1
ATOM 1086 C C . GLU A 1 133 ? 57.890 -6.511 -20.501 1.00 35.62 133 GLU A C 1
ATOM 1088 O O . GLU A 1 133 ? 57.349 -5.894 -21.418 1.00 35.62 133 GLU A O 1
ATOM 1093 N N . GLN A 1 134 ? 59.014 -6.067 -19.939 1.00 40.69 134 GLN A N 1
ATOM 1094 C CA . GLN A 1 134 ? 59.969 -5.097 -20.507 1.00 40.69 134 GLN A CA 1
ATOM 1095 C C . GLN A 1 134 ? 61.280 -5.865 -20.812 1.00 40.69 134 GLN A C 1
ATOM 1097 O O . GLN A 1 134 ? 61.452 -6.892 -20.151 1.00 40.69 134 GLN A O 1
ATOM 1102 N N . PRO A 1 135 ? 62.250 -5.419 -21.675 1.00 49.47 135 PRO A N 1
ATOM 1103 C CA . PRO A 1 135 ? 62.669 -4.006 -21.863 1.00 49.47 135 PRO A CA 1
ATOM 1104 C C . PRO A 1 135 ? 63.316 -3.542 -23.232 1.00 49.47 135 PRO A C 1
ATOM 1106 O O . PRO A 1 135 ? 64.002 -4.306 -23.895 1.00 49.47 135 PRO A O 1
ATOM 1109 N N . VAL A 1 136 ? 63.170 -2.227 -23.557 1.00 43.50 136 VAL A N 1
ATOM 1110 C CA . VAL A 1 136 ? 63.996 -1.229 -24.356 1.00 43.50 136 VAL A CA 1
ATOM 1111 C C . VAL A 1 136 ? 64.668 -1.545 -25.739 1.00 43.50 136 VAL A C 1
ATOM 1113 O O . VAL A 1 136 ? 64.884 -2.701 -26.067 1.00 43.50 136 VAL A O 1
ATOM 1116 N N . PRO A 1 137 ? 65.232 -0.556 -26.507 1.00 53.31 137 PRO A N 1
ATOM 1117 C CA . PRO A 1 137 ? 64.831 0.830 -26.881 1.00 53.31 137 PRO A CA 1
ATOM 1118 C C . PRO A 1 137 ? 65.040 1.166 -28.400 1.00 53.31 137 PRO A C 1
ATOM 1120 O O . PRO A 1 137 ? 65.878 0.548 -29.045 1.00 53.31 137 PRO A O 1
ATOM 1123 N N . ALA A 1 138 ? 64.432 2.235 -28.959 1.00 36.53 138 ALA A N 1
ATOM 1124 C CA . ALA A 1 138 ? 65.086 3.124 -29.959 1.00 36.53 138 ALA A CA 1
ATOM 1125 C C . ALA A 1 138 ? 64.252 4.357 -30.391 1.00 36.53 138 ALA A C 1
ATOM 1127 O O . ALA A 1 138 ? 63.033 4.332 -30.484 1.00 36.53 138 ALA A O 1
ATOM 1128 N N . LYS A 1 139 ? 65.007 5.429 -30.666 1.00 34.69 139 LYS A N 1
ATOM 1129 C CA . LYS A 1 139 ? 64.716 6.828 -31.039 1.00 34.69 139 LYS A CA 1
ATOM 1130 C C . LYS A 1 139 ? 63.795 7.078 -32.257 1.00 34.69 139 LYS A C 1
ATOM 1132 O O . LYS A 1 139 ? 63.888 6.373 -33.252 1.00 34.69 139 LYS A O 1
ATOM 1137 N N . GLY A 1 140 ? 63.117 8.238 -32.249 1.00 32.97 140 GLY A N 1
ATOM 1138 C CA . GLY A 1 140 ? 62.630 8.963 -33.446 1.00 32.97 140 GLY A CA 1
ATOM 1139 C C . GLY A 1 140 ? 61.360 9.787 -33.164 1.00 32.97 140 GLY A C 1
ATOM 1140 O O . GLY A 1 140 ? 60.285 9.225 -33.094 1.00 32.97 140 GLY A O 1
ATOM 1141 N N . SER A 1 141 ? 61.444 11.051 -32.737 1.00 38.31 141 SER A N 1
ATOM 1142 C CA . SER A 1 141 ? 61.427 12.277 -33.564 1.00 38.31 141 SER A CA 1
ATOM 1143 C C . SER A 1 141 ? 60.085 12.604 -34.264 1.00 38.31 141 SER A C 1
ATOM 1145 O O . SER A 1 141 ? 59.719 11.945 -35.229 1.00 38.31 141 SER A O 1
ATOM 1147 N N . LYS A 1 142 ? 59.495 13.735 -33.827 1.00 40.56 142 LYS A N 1
ATOM 1148 C CA . LYS A 1 142 ? 58.797 14.810 -34.577 1.00 40.56 142 LYS A CA 1
ATOM 1149 C C . LYS A 1 142 ? 57.319 15.101 -34.272 1.00 40.56 142 LYS A C 1
ATOM 1151 O O . LYS A 1 142 ? 56.455 14.237 -34.264 1.00 40.56 142 LYS A O 1
ATOM 1156 N N . GLU A 1 143 ? 57.125 16.405 -34.057 1.00 35.81 143 GLU A N 1
ATOM 1157 C CA . GLU A 1 143 ? 55.910 17.215 -33.967 1.00 35.81 143 GLU A CA 1
ATOM 1158 C C . GLU A 1 143 ? 54.933 17.025 -35.136 1.00 35.81 143 GLU A C 1
ATOM 1160 O O . GLU A 1 143 ? 55.342 16.729 -36.258 1.00 35.81 143 GLU A O 1
ATOM 1165 N N . GLY A 1 144 ? 53.655 17.336 -34.895 1.00 33.69 144 GLY A N 1
ATOM 1166 C CA . GLY A 1 144 ? 52.677 17.547 -35.962 1.00 33.69 144 GLY A CA 1
ATOM 1167 C C . GLY A 1 144 ? 51.237 17.622 -35.463 1.00 33.69 144 GLY A C 1
ATOM 1168 O O . GLY A 1 144 ? 50.545 16.614 -35.389 1.00 33.69 144 GLY A O 1
A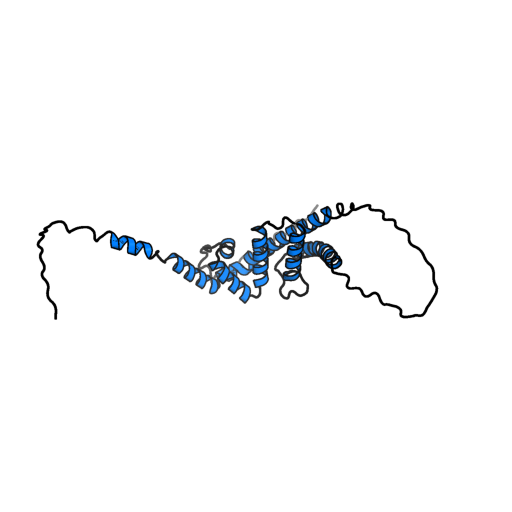TOM 1169 N N . SER A 1 145 ? 50.792 18.828 -35.122 1.00 43.22 145 SER A N 1
ATOM 1170 C CA . SER A 1 145 ? 49.403 19.207 -34.853 1.00 43.22 145 SER A CA 1
ATOM 1171 C C . SER A 1 145 ? 48.424 18.748 -35.942 1.00 43.22 145 SER A C 1
ATOM 1173 O O . SER A 1 145 ? 48.643 19.102 -37.093 1.00 43.22 145 SER A O 1
ATOM 1175 N N . GLN A 1 146 ? 47.288 18.132 -35.580 1.00 36.06 146 GLN A N 1
ATOM 1176 C CA . GLN A 1 146 ? 45.975 18.488 -36.152 1.00 36.06 146 GLN A CA 1
ATOM 1177 C C . GLN A 1 146 ? 44.810 17.833 -35.386 1.00 36.06 146 GLN A C 1
ATOM 1179 O O . GLN A 1 146 ? 44.677 16.613 -35.349 1.00 36.06 146 GLN A O 1
ATOM 1184 N N . LEU A 1 147 ? 43.931 18.663 -34.810 1.00 47.50 147 LEU A N 1
ATOM 1185 C CA . LEU A 1 147 ? 42.549 18.277 -34.501 1.00 47.50 147 LEU A CA 1
ATOM 1186 C C . LEU A 1 147 ? 41.796 17.969 -35.806 1.00 47.50 147 LEU A C 1
ATOM 1188 O O . LEU A 1 147 ? 42.003 18.664 -36.805 1.00 47.50 147 LEU A O 1
ATOM 1192 N N . PRO A 1 148 ? 40.764 17.119 -35.724 1.00 45.12 148 PRO A N 1
ATOM 1193 C CA . PRO A 1 148 ? 39.459 17.594 -36.160 1.00 45.12 148 PRO A CA 1
ATOM 1194 C C . PRO A 1 148 ? 38.402 17.457 -35.057 1.00 45.12 148 PRO A C 1
ATOM 1196 O O . PRO A 1 148 ? 38.232 16.421 -34.419 1.00 45.12 148 PRO A O 1
ATOM 1199 N N . ARG A 1 149 ? 37.678 18.562 -34.859 1.00 46.28 149 ARG A N 1
ATOM 1200 C CA . ARG A 1 149 ? 36.359 18.623 -34.223 1.00 46.28 149 ARG A CA 1
ATOM 1201 C C . ARG A 1 149 ? 35.317 18.058 -35.189 1.00 46.28 149 ARG A C 1
ATOM 1203 O O . ARG A 1 149 ? 35.268 18.565 -36.302 1.00 46.28 149 ARG A O 1
ATOM 1210 N N . SER A 1 150 ? 34.472 17.133 -34.723 1.00 42.34 150 SER A N 1
ATOM 1211 C CA . SER A 1 150 ? 33.123 16.761 -35.230 1.00 42.34 150 SER A CA 1
ATOM 1212 C C . SER A 1 150 ? 32.865 15.302 -34.811 1.00 42.34 150 SER A C 1
ATOM 1214 O O . SER A 1 150 ? 33.725 14.473 -35.065 1.00 42.34 150 SER A O 1
ATOM 1216 N N . ASN A 1 151 ? 31.779 14.856 -34.184 1.00 36.03 151 ASN A N 1
ATOM 1217 C CA . ASN A 1 151 ? 30.429 15.383 -34.070 1.00 36.03 151 ASN A CA 1
ATOM 1218 C C . ASN A 1 151 ? 29.788 14.876 -32.772 1.00 36.03 151 ASN A C 1
ATOM 1220 O O . ASN A 1 151 ? 29.789 13.683 -32.482 1.00 36.03 151 ASN A O 1
ATOM 1224 N N . SER A 1 152 ? 29.194 15.809 -32.035 1.00 47.09 152 SER A N 1
ATOM 1225 C CA . SER A 1 152 ? 28.198 15.556 -31.003 1.00 47.09 152 SER A CA 1
ATOM 1226 C C . SER A 1 152 ? 26.832 15.549 -31.682 1.00 47.09 152 SER A C 1
ATOM 1228 O O . SER A 1 152 ? 26.237 16.607 -31.803 1.00 47.09 152 SER A O 1
ATOM 1230 N N . VAL A 1 153 ? 26.368 14.407 -32.198 1.00 48.66 153 VAL A N 1
ATOM 1231 C CA . VAL A 1 153 ? 24.943 14.179 -32.511 1.00 48.66 153 VAL A CA 1
ATOM 1232 C C . VAL A 1 153 ? 24.718 12.681 -32.753 1.00 48.66 153 VAL A C 1
ATOM 1234 O O . VAL A 1 153 ? 24.831 12.240 -33.886 1.00 48.66 153 VAL A O 1
ATOM 1237 N N . ASP A 1 154 ? 24.455 11.885 -31.708 1.00 36.66 154 ASP A N 1
ATOM 1238 C CA . ASP A 1 154 ? 23.641 10.657 -31.881 1.00 36.66 154 ASP A CA 1
ATOM 1239 C C . ASP A 1 154 ? 23.057 10.063 -30.579 1.00 36.66 154 ASP A C 1
ATOM 1241 O O . ASP A 1 154 ? 22.855 8.860 -30.449 1.00 36.66 154 ASP A O 1
ATOM 1245 N N . SER A 1 155 ? 22.779 10.883 -29.558 1.00 45.31 155 SER A N 1
ATOM 1246 C CA . SER A 1 155 ? 22.184 10.383 -28.300 1.00 45.31 155 SER A CA 1
ATOM 1247 C C . SER A 1 155 ? 20.659 10.509 -28.241 1.00 45.31 155 SER A C 1
ATOM 1249 O O . SER A 1 155 ? 20.059 10.170 -27.229 1.00 45.31 155 SER A O 1
ATOM 1251 N N . SER A 1 156 ? 20.008 10.996 -29.299 1.00 45.34 156 SER A N 1
ATOM 1252 C CA . SER A 1 156 ? 18.595 11.401 -29.241 1.00 45.34 156 SER A CA 1
ATOM 1253 C C . SER A 1 156 ? 17.599 10.311 -29.657 1.00 45.34 156 SER A C 1
ATOM 1255 O O . SER A 1 156 ? 16.424 10.422 -29.320 1.00 45.34 156 SER A O 1
ATOM 1257 N N . LEU A 1 157 ? 18.027 9.254 -30.364 1.00 43.19 157 LEU A N 1
ATOM 1258 C CA . LEU A 1 157 ? 17.108 8.223 -30.881 1.00 43.19 157 LEU A CA 1
ATOM 1259 C C . LEU A 1 157 ? 16.870 7.034 -29.936 1.00 43.19 157 LEU A C 1
ATOM 1261 O O . LEU A 1 157 ? 15.880 6.324 -30.093 1.00 43.19 157 LEU A O 1
ATOM 1265 N N . SER A 1 158 ? 17.727 6.821 -28.939 1.00 47.50 158 SER A N 1
ATOM 1266 C CA . SER A 1 158 ? 17.599 5.728 -27.961 1.00 47.50 158 SER A CA 1
ATOM 1267 C C . SER A 1 158 ? 16.913 6.143 -26.653 1.00 47.50 158 SER A C 1
ATOM 1269 O O . SER A 1 158 ? 16.524 5.277 -25.872 1.00 47.50 158 SER A O 1
ATOM 1271 N N . GLN A 1 159 ? 16.708 7.445 -26.426 1.00 48.97 159 GLN A N 1
ATOM 1272 C CA . GLN A 1 159 ? 16.153 7.976 -25.172 1.00 48.97 159 GLN A CA 1
ATOM 1273 C C . GLN A 1 159 ? 14.615 7.914 -25.112 1.00 48.97 159 GLN A C 1
ATOM 1275 O O . GLN A 1 159 ? 14.046 7.640 -24.062 1.00 48.97 159 GLN A O 1
ATOM 1280 N N . SER A 1 160 ? 13.903 8.054 -26.237 1.00 53.81 160 SER A N 1
ATOM 1281 C CA . SER A 1 160 ? 12.427 8.051 -26.225 1.00 53.81 160 SER A CA 1
ATOM 1282 C C . SER A 1 160 ? 11.820 6.693 -25.844 1.00 53.81 160 SER A C 1
ATOM 1284 O O . SER A 1 160 ? 10.812 6.642 -25.148 1.00 53.81 160 SER A O 1
ATOM 1286 N N . SER A 1 161 ? 12.440 5.577 -26.232 1.00 62.06 161 SER A N 1
ATOM 1287 C CA . SER A 1 161 ? 11.917 4.235 -25.925 1.00 62.06 161 SER A CA 1
ATOM 1288 C C . SER A 1 161 ? 12.032 3.878 -24.433 1.00 62.06 161 SER A C 1
ATOM 1290 O O . SER A 1 161 ? 11.138 3.231 -23.885 1.00 62.06 161 SER A O 1
ATOM 1292 N N . GLY A 1 162 ? 13.091 4.345 -23.756 1.00 69.62 162 GLY A N 1
ATOM 1293 C CA . GLY A 1 162 ? 13.306 4.140 -22.317 1.00 69.62 162 GLY A CA 1
ATOM 1294 C C . GLY A 1 162 ? 12.213 4.791 -21.468 1.00 69.62 162 GLY A C 1
ATOM 1295 O O . GLY A 1 162 ? 11.567 4.102 -20.675 1.00 69.62 162 GLY A O 1
ATOM 1296 N N . THR A 1 163 ? 11.924 6.073 -21.730 1.00 72.75 163 THR A N 1
ATOM 1297 C CA . THR A 1 163 ? 10.856 6.829 -21.047 1.00 72.75 163 THR A CA 1
ATOM 1298 C C . THR A 1 163 ? 9.502 6.117 -21.087 1.00 72.75 163 THR A C 1
ATOM 1300 O O . THR A 1 163 ? 8.863 5.932 -20.051 1.00 72.75 163 THR A O 1
ATOM 1303 N N . HIS A 1 164 ? 9.069 5.663 -22.269 1.00 80.44 164 HIS A N 1
ATOM 1304 C CA . HIS A 1 164 ? 7.771 5.013 -22.446 1.00 80.44 164 HIS A CA 1
ATOM 1305 C C . HIS A 1 164 ? 7.696 3.656 -21.738 1.00 80.44 164 HIS A C 1
ATOM 1307 O O . HIS A 1 164 ? 6.645 3.301 -21.202 1.00 80.44 164 HIS A O 1
ATOM 1313 N N . GLN A 1 165 ? 8.798 2.901 -21.697 1.00 85.19 165 GLN A N 1
ATOM 1314 C CA . GLN A 1 165 ? 8.845 1.633 -20.967 1.00 85.19 165 GLN A CA 1
ATOM 1315 C C . GLN A 1 165 ? 8.758 1.837 -19.457 1.00 85.19 165 GLN A C 1
ATOM 1317 O O . GLN A 1 165 ? 8.024 1.111 -18.789 1.00 85.19 165 GLN A O 1
ATOM 1322 N N . ASN A 1 166 ? 9.470 2.827 -18.923 1.00 87.19 166 ASN A N 1
ATOM 1323 C CA . ASN A 1 166 ? 9.493 3.093 -17.488 1.00 87.19 166 ASN A CA 1
ATOM 1324 C C . ASN A 1 166 ? 8.149 3.674 -17.025 1.00 87.19 166 ASN A C 1
ATOM 1326 O O . ASN A 1 166 ? 7.637 3.281 -15.979 1.00 87.19 166 ASN A O 1
ATOM 1330 N N . GLN A 1 167 ? 7.505 4.506 -17.850 1.00 88.38 167 GLN A N 1
ATOM 1331 C CA . GLN A 1 167 ? 6.136 4.961 -17.605 1.00 88.38 167 GLN A CA 1
ATOM 1332 C C . GLN A 1 167 ? 5.148 3.787 -17.545 1.00 88.38 167 GLN A C 1
ATOM 1334 O O . GLN A 1 167 ? 4.367 3.689 -16.602 1.00 88.38 167 GLN A O 1
ATOM 1339 N N . ARG A 1 168 ? 5.226 2.852 -18.500 1.00 89.69 168 ARG A N 1
ATOM 1340 C CA . ARG A 1 168 ? 4.381 1.649 -18.511 1.00 89.69 168 ARG A CA 1
ATOM 1341 C C . ARG A 1 168 ? 4.639 0.736 -17.310 1.00 89.69 168 ARG A C 1
ATOM 1343 O O . ARG A 1 168 ? 3.701 0.191 -16.739 1.00 89.69 168 ARG A O 1
ATOM 1350 N N . LEU A 1 169 ? 5.897 0.573 -16.909 1.00 91.50 169 LEU A N 1
ATOM 1351 C CA . LEU A 1 169 ? 6.249 -0.180 -15.705 1.00 91.50 169 LEU A CA 1
ATOM 1352 C C . LEU A 1 169 ? 5.669 0.488 -14.451 1.00 91.50 169 LEU A C 1
ATOM 1354 O O . LEU A 1 169 ? 5.129 -0.193 -13.584 1.00 91.50 169 LEU A O 1
ATOM 1358 N N . PHE A 1 170 ? 5.693 1.818 -14.377 1.00 91.88 170 PHE A N 1
ATOM 1359 C CA . PHE A 1 170 ? 5.052 2.545 -13.285 1.00 91.88 170 PHE A CA 1
ATOM 1360 C C . PHE A 1 170 ? 3.524 2.389 -13.283 1.00 91.88 170 PHE A C 1
ATOM 1362 O O . PHE A 1 170 ? 2.929 2.218 -12.222 1.00 91.88 170 PHE A O 1
ATOM 1369 N N . GLU A 1 171 ? 2.877 2.366 -14.448 1.00 92.38 171 GLU A N 1
ATOM 1370 C CA . GLU A 1 171 ? 1.446 2.050 -14.560 1.00 92.38 171 GLU A CA 1
ATOM 1371 C C . GLU A 1 171 ? 1.127 0.643 -14.036 1.00 92.38 171 GLU A C 1
ATOM 1373 O O . GLU A 1 171 ? 0.167 0.476 -13.285 1.00 92.38 171 GLU A O 1
ATOM 1378 N N . LEU A 1 172 ? 1.958 -0.358 -14.340 1.00 94.31 172 LEU A N 1
ATOM 1379 C CA . LEU A 1 172 ? 1.811 -1.706 -13.779 1.00 94.31 172 LEU A CA 1
ATOM 1380 C C . LEU A 1 172 ? 2.003 -1.728 -12.257 1.00 94.31 172 LEU A C 1
ATOM 1382 O O . LEU A 1 172 ? 1.285 -2.439 -11.557 1.00 94.31 172 LEU A O 1
ATOM 1386 N N . ILE A 1 173 ? 2.917 -0.916 -11.718 1.00 95.00 173 ILE A N 1
ATOM 1387 C CA . ILE A 1 173 ? 3.073 -0.754 -10.264 1.00 95.00 173 ILE A CA 1
ATOM 1388 C C . ILE A 1 173 ? 1.792 -0.169 -9.643 1.00 95.00 173 ILE A C 1
ATOM 1390 O O . ILE A 1 173 ? 1.397 -0.585 -8.554 1.00 95.00 173 ILE A O 1
ATOM 1394 N N . ILE A 1 174 ? 1.101 0.747 -10.331 1.00 95.06 174 ILE A N 1
ATOM 1395 C CA . ILE A 1 174 ? -0.204 1.269 -9.888 1.00 95.06 174 ILE A CA 1
ATOM 1396 C C . ILE A 1 174 ? -1.281 0.173 -9.932 1.00 95.06 174 ILE A C 1
ATOM 1398 O O . ILE A 1 174 ? -2.108 0.100 -9.022 1.00 95.06 174 ILE A O 1
ATOM 1402 N N . VAL A 1 175 ? -1.268 -0.707 -10.938 1.00 96.06 175 VAL A N 1
ATOM 1403 C CA . VAL A 1 175 ? -2.168 -1.876 -10.980 1.00 96.06 175 VAL A CA 1
ATOM 1404 C C . VAL A 1 175 ? -1.911 -2.794 -9.782 1.00 96.06 175 VAL A C 1
ATOM 1406 O O . VAL A 1 175 ? -2.847 -3.141 -9.066 1.00 96.06 175 VAL A O 1
ATOM 1409 N N . ALA A 1 176 ? -0.650 -3.100 -9.477 1.00 96.62 176 ALA A N 1
ATOM 1410 C CA . ALA A 1 176 ? -0.294 -3.873 -8.289 1.00 96.62 176 ALA A CA 1
ATOM 1411 C C . ALA A 1 176 ? -0.709 -3.179 -6.981 1.00 96.62 176 ALA A C 1
ATOM 1413 O O . ALA A 1 176 ? -1.188 -3.836 -6.061 1.00 96.62 176 ALA A O 1
ATOM 1414 N N . GLN A 1 177 ? -0.588 -1.849 -6.890 1.00 96.94 177 GLN A N 1
ATOM 1415 C CA . GLN A 1 177 ? -1.088 -1.078 -5.744 1.00 96.94 177 GLN A CA 1
ATOM 1416 C C . GLN A 1 177 ? -2.593 -1.306 -5.531 1.00 96.94 177 GLN A C 1
ATOM 1418 O O . GLN A 1 177 ? -3.038 -1.460 -4.391 1.00 96.94 177 GLN A O 1
ATOM 1423 N N . HIS A 1 178 ? -3.376 -1.310 -6.612 1.00 97.38 178 HIS A N 1
ATOM 1424 C CA . HIS A 1 178 ? -4.812 -1.562 -6.551 1.00 97.38 178 HIS A CA 1
ATOM 1425 C C . HIS A 1 178 ? -5.122 -2.984 -6.063 1.00 97.38 178 HIS A C 1
ATOM 1427 O O . HIS A 1 178 ? -5.989 -3.158 -5.207 1.00 97.38 178 HIS A O 1
ATOM 1433 N N . ASP A 1 179 ? -4.387 -3.988 -6.539 1.00 97.12 179 ASP A N 1
ATOM 1434 C CA . ASP A 1 179 ? -4.544 -5.370 -6.076 1.00 97.12 179 ASP A CA 1
ATOM 1435 C C . ASP A 1 179 ? -4.264 -5.507 -4.578 1.00 97.12 179 ASP A C 1
ATOM 1437 O O . ASP A 1 179 ? -5.084 -6.067 -3.848 1.00 97.12 179 ASP A O 1
ATOM 1441 N N . VAL A 1 180 ? -3.170 -4.909 -4.096 1.00 97.44 180 VAL A N 1
ATOM 1442 C CA . VAL A 1 180 ? -2.851 -4.882 -2.663 1.00 97.44 180 VAL A CA 1
ATOM 1443 C C . VAL A 1 180 ? -3.954 -4.181 -1.866 1.00 97.44 180 VAL A C 1
ATOM 1445 O O . VAL A 1 180 ? -4.349 -4.657 -0.801 1.00 97.44 180 VAL A O 1
ATOM 1448 N N . PHE A 1 181 ? -4.495 -3.070 -2.375 1.00 98.06 181 PHE A N 1
ATOM 1449 C CA . PHE A 1 181 ? -5.609 -2.369 -1.734 1.00 98.06 181 PHE A CA 1
ATOM 1450 C C . PHE A 1 181 ? -6.842 -3.264 -1.591 1.00 98.06 181 PHE A C 1
ATOM 1452 O O . PHE A 1 181 ? -7.388 -3.387 -0.491 1.00 98.06 181 PHE A O 1
ATOM 1459 N N . GLU A 1 182 ? -7.281 -3.906 -2.674 1.00 97.75 182 GLU A N 1
ATOM 1460 C CA . GLU A 1 182 ? -8.450 -4.786 -2.638 1.00 97.75 182 GLU A CA 1
ATOM 1461 C C . GLU A 1 182 ? -8.190 -6.054 -1.813 1.00 97.75 182 GLU A C 1
ATOM 1463 O O . GLU A 1 182 ? -9.106 -6.519 -1.127 1.00 97.75 182 GLU A O 1
ATOM 1468 N N . SER A 1 183 ? -6.958 -6.575 -1.791 1.00 96.88 183 SER A N 1
ATOM 1469 C CA . SER A 1 183 ? -6.576 -7.674 -0.899 1.00 96.88 183 SER A CA 1
ATOM 1470 C C . SER A 1 183 ? -6.706 -7.266 0.567 1.00 96.88 183 SER A C 1
ATOM 1472 O O . SER A 1 183 ? -7.464 -7.890 1.313 1.00 96.88 183 SER A O 1
ATOM 1474 N N . MET A 1 184 ? -6.084 -6.151 0.974 1.00 97.62 184 MET A N 1
ATOM 1475 C CA . MET A 1 184 ? -6.186 -5.647 2.348 1.00 97.62 184 MET A CA 1
ATOM 1476 C C . MET A 1 184 ? -7.637 -5.375 2.756 1.00 97.62 184 MET A C 1
ATOM 1478 O O . MET A 1 184 ? -8.059 -5.737 3.857 1.00 97.62 184 MET A O 1
ATOM 1482 N N . LYS A 1 185 ? -8.428 -4.784 1.859 1.00 97.44 185 LYS A N 1
ATOM 1483 C CA . LYS A 1 185 ? -9.845 -4.482 2.080 1.00 97.44 185 LYS A CA 1
ATOM 1484 C C . LYS A 1 185 ? -10.707 -5.732 2.246 1.00 97.44 185 LYS A C 1
ATOM 1486 O O . LYS A 1 185 ? -11.657 -5.715 3.025 1.00 97.44 185 LYS A O 1
ATOM 1491 N N . ARG A 1 186 ? -10.421 -6.802 1.502 1.00 97.00 186 ARG A N 1
ATOM 1492 C CA . ARG A 1 186 ? -11.203 -8.046 1.540 1.00 97.00 186 ARG A CA 1
ATOM 1493 C C . ARG A 1 186 ? -10.774 -8.982 2.661 1.00 97.00 186 ARG A C 1
ATOM 1495 O O . ARG A 1 186 ? -11.636 -9.574 3.304 1.00 97.00 186 ARG A O 1
ATOM 1502 N N . LEU A 1 187 ? -9.470 -9.144 2.866 1.00 96.38 187 LEU A N 1
ATOM 1503 C CA . LEU A 1 187 ? -8.913 -10.154 3.766 1.00 96.38 187 LEU A CA 1
ATOM 1504 C C . LEU A 1 187 ? -8.724 -9.616 5.188 1.00 96.38 187 LEU A C 1
ATOM 1506 O O . LEU A 1 187 ? -9.148 -10.260 6.150 1.00 96.38 187 LEU A O 1
ATOM 1510 N N . HIS A 1 188 ? -8.154 -8.416 5.315 1.00 96.81 188 HIS A N 1
ATOM 1511 C CA . HIS A 1 188 ? -7.624 -7.908 6.588 1.00 96.81 188 HIS A CA 1
ATOM 1512 C C . HIS A 1 188 ? -8.565 -6.913 7.261 1.00 96.81 188 HIS A C 1
ATOM 1514 O O . HIS A 1 188 ? -8.801 -6.976 8.466 1.00 96.81 188 HIS A O 1
ATOM 1520 N N . TYR A 1 189 ? -9.187 -6.025 6.492 1.00 97.38 189 TYR A N 1
ATOM 1521 C CA . TYR A 1 189 ? -10.075 -4.998 7.030 1.00 97.38 189 TYR A CA 1
ATOM 1522 C C . TYR A 1 189 ? -11.287 -5.556 7.812 1.00 97.38 189 TYR A C 1
ATOM 1524 O O . TYR A 1 189 ? -11.527 -5.083 8.926 1.00 97.38 189 TYR A O 1
ATOM 1532 N N . PRO A 1 190 ? -12.011 -6.606 7.365 1.00 96.81 190 PRO A N 1
ATOM 1533 C CA . PRO A 1 190 ? -13.116 -7.167 8.149 1.00 96.81 190 PRO A CA 1
ATOM 1534 C C . PRO A 1 190 ? -12.665 -7.791 9.475 1.00 96.81 190 PRO A C 1
ATOM 1536 O O . PRO A 1 190 ? -13.454 -7.914 10.412 1.00 96.81 190 PRO A O 1
ATOM 1539 N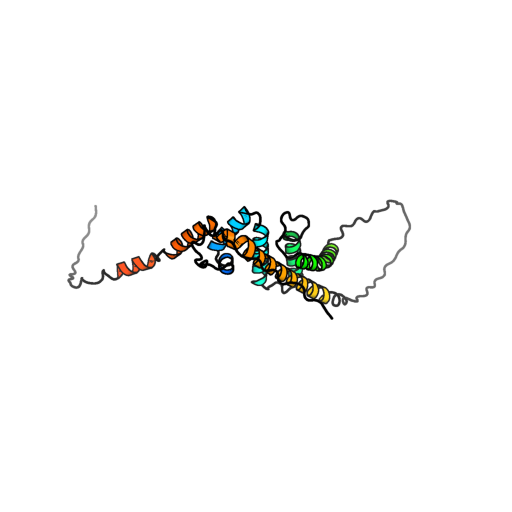 N . GLN A 1 191 ? -11.415 -8.248 9.554 1.00 96.62 191 GLN A N 1
ATOM 1540 C CA . GLN A 1 191 ? -10.830 -8.779 10.783 1.00 96.62 191 GLN A CA 1
ATOM 1541 C C . GLN A 1 191 ? -10.377 -7.643 11.706 1.00 96.62 191 GLN A C 1
ATOM 1543 O O . GLN A 1 191 ? -10.672 -7.677 12.900 1.00 96.62 191 GLN A O 1
ATOM 1548 N N . PHE A 1 192 ? -9.772 -6.588 11.152 1.00 97.31 192 PHE A N 1
ATOM 1549 C CA . PHE A 1 192 ? -9.440 -5.368 11.882 1.00 97.31 192 PHE A CA 1
ATOM 1550 C C . PHE A 1 192 ? -10.665 -4.765 12.577 1.00 97.31 192 PHE A C 1
ATOM 1552 O O . PHE A 1 192 ? -10.594 -4.482 13.771 1.00 97.31 192 PHE A O 1
ATOM 1559 N N . LEU A 1 193 ? -11.808 -4.654 11.891 1.00 95.81 193 LEU A N 1
ATOM 1560 C CA . LEU A 1 193 ? -13.052 -4.124 12.475 1.00 95.81 193 LEU A CA 1
ATOM 1561 C C . LEU A 1 193 ? -13.546 -4.911 13.701 1.00 95.81 193 LEU A C 1
ATOM 1563 O O . LEU A 1 193 ? -14.228 -4.356 14.559 1.00 95.81 193 LEU A O 1
ATOM 1567 N N . ARG A 1 194 ? -13.203 -6.201 13.790 1.00 94.81 194 ARG A N 1
ATOM 1568 C CA . ARG A 1 194 ? -13.547 -7.082 14.918 1.00 94.81 194 ARG A CA 1
ATOM 1569 C C . ARG A 1 194 ? -12.469 -7.111 16.003 1.00 94.81 194 ARG A C 1
ATOM 1571 O O . ARG A 1 194 ? -12.677 -7.706 17.056 1.00 94.81 194 ARG A O 1
ATOM 1578 N N . SER A 1 195 ? -11.318 -6.493 15.757 1.00 96.44 195 SER A N 1
ATOM 1579 C CA . SER A 1 195 ? -10.186 -6.495 16.678 1.00 96.44 195 SER A CA 1
ATOM 1580 C C . SER A 1 195 ? -10.368 -5.497 17.827 1.00 96.44 195 SER A C 1
ATOM 1582 O O . SER A 1 195 ? -11.010 -4.451 17.689 1.00 96.44 195 SER A O 1
ATOM 1584 N N . GLY A 1 196 ? -9.699 -5.763 18.952 1.00 96.12 196 GLY A N 1
ATOM 1585 C CA . GLY A 1 196 ? -9.610 -4.801 20.056 1.00 96.12 196 GLY A CA 1
ATOM 1586 C C . GLY A 1 196 ? -8.891 -3.499 19.670 1.00 96.12 196 GLY A C 1
ATOM 1587 O O . GLY A 1 196 ? -9.122 -2.460 20.286 1.00 96.12 196 GLY A O 1
ATOM 1588 N N . LEU A 1 197 ? -8.053 -3.510 18.624 1.00 96.19 197 LEU A N 1
ATOM 1589 C CA . LEU A 1 197 ? -7.412 -2.302 18.092 1.00 96.19 197 LEU A CA 1
ATOM 1590 C C . LEU A 1 197 ? -8.435 -1.314 17.534 1.00 96.19 197 LEU A C 1
ATOM 1592 O O . LEU A 1 197 ? -8.380 -0.129 17.858 1.00 96.19 197 LEU A O 1
ATOM 1596 N N . TYR A 1 198 ? -9.408 -1.803 16.768 1.00 96.38 198 TYR A N 1
ATOM 1597 C CA . TYR A 1 198 ? -10.457 -0.951 16.216 1.00 96.38 198 TYR A CA 1
ATOM 1598 C C . TYR A 1 198 ? -11.382 -0.387 17.303 1.00 96.38 198 TYR A C 1
ATOM 1600 O O . TYR A 1 198 ? -11.755 0.783 17.258 1.00 96.38 198 TYR A O 1
ATOM 1608 N N . GLN A 1 199 ? -11.683 -1.163 18.346 1.00 94.75 199 GLN A N 1
ATOM 1609 C CA . GLN A 1 199 ? -12.442 -0.662 19.500 1.00 94.75 199 GLN A CA 1
ATOM 1610 C C . GLN A 1 199 ? -11.697 0.461 20.242 1.00 94.75 199 GLN A C 1
ATOM 1612 O O . GLN A 1 199 ? -12.301 1.474 20.618 1.00 94.75 199 GLN A O 1
ATOM 1617 N N . ARG A 1 200 ? -10.374 0.319 20.417 1.00 95.50 200 ARG A N 1
ATOM 1618 C CA . ARG A 1 200 ? -9.520 1.370 20.996 1.00 95.50 200 ARG A CA 1
ATOM 1619 C C . ARG A 1 200 ? -9.508 2.626 20.127 1.00 95.50 200 ARG A C 1
ATOM 1621 O O . ARG A 1 200 ? -9.613 3.720 20.677 1.00 95.50 200 ARG A O 1
ATOM 1628 N N . PHE A 1 201 ? -9.447 2.470 18.805 1.00 95.19 201 PHE A N 1
ATOM 1629 C CA . PHE A 1 201 ? -9.589 3.570 17.851 1.00 95.19 201 PHE A CA 1
ATOM 1630 C C . PHE A 1 201 ? -10.923 4.307 18.008 1.00 95.19 201 PHE A C 1
ATOM 1632 O O . PHE A 1 201 ? -10.927 5.524 18.162 1.00 95.19 201 PHE A O 1
ATOM 1639 N N . LEU A 1 202 ? -12.057 3.598 18.012 1.00 93.44 202 LEU A N 1
ATOM 1640 C CA . LEU A 1 202 ? -13.368 4.240 18.154 1.00 93.44 202 LEU A CA 1
ATOM 1641 C C . LEU A 1 202 ? -13.467 5.019 19.468 1.00 93.44 202 LEU A C 1
ATOM 1643 O O . LEU A 1 202 ? -13.917 6.162 19.480 1.00 93.44 202 LEU A O 1
ATOM 1647 N N . THR A 1 203 ? -12.974 4.430 20.558 1.00 92.69 203 THR A N 1
ATOM 1648 C CA . THR A 1 203 ? -12.944 5.083 21.871 1.00 92.69 203 THR A CA 1
ATOM 1649 C C . THR A 1 203 ? -12.110 6.364 21.825 1.00 92.69 203 THR A C 1
ATOM 1651 O O . THR A 1 203 ? -12.598 7.433 22.194 1.00 92.69 203 THR A O 1
ATOM 1654 N N . SER A 1 204 ? -10.869 6.295 21.334 1.00 91.88 204 SER A N 1
ATOM 1655 C CA . SER A 1 204 ? -9.981 7.462 21.276 1.00 91.88 204 SER A CA 1
ATOM 1656 C C . SER A 1 204 ? -10.510 8.551 20.340 1.00 91.88 204 SER A C 1
ATOM 1658 O O . SER A 1 204 ? -10.454 9.734 20.681 1.00 91.88 204 SER A O 1
ATOM 1660 N N . TYR A 1 205 ? -11.100 8.162 19.210 1.00 90.69 205 TYR A N 1
ATOM 1661 C CA . TYR A 1 205 ? -11.695 9.070 18.238 1.00 90.69 205 TYR A CA 1
ATOM 1662 C C . TYR A 1 205 ? -12.923 9.802 18.800 1.00 90.69 205 TYR A C 1
ATOM 1664 O O . TYR A 1 205 ? -13.002 11.027 18.701 1.00 90.69 205 TYR A O 1
ATOM 1672 N N . THR A 1 206 ? -13.850 9.095 19.456 1.00 89.38 206 THR A N 1
ATOM 1673 C CA . THR A 1 206 ? -15.023 9.715 20.095 1.00 89.38 206 THR A CA 1
ATOM 1674 C C . THR A 1 206 ? -14.620 10.669 21.219 1.00 89.38 206 THR A C 1
ATOM 1676 O O . THR A 1 206 ? -15.162 11.770 21.299 1.00 89.38 206 THR A O 1
ATOM 1679 N N . LEU A 1 207 ? -13.635 10.305 22.049 1.00 88.94 207 LEU A N 1
ATOM 1680 C CA . LEU A 1 207 ? -13.127 11.194 23.102 1.00 88.94 207 LEU A CA 1
ATOM 1681 C C . LEU A 1 207 ? -12.460 12.458 22.536 1.00 88.94 207 LEU A C 1
ATOM 1683 O O . LEU A 1 207 ? -12.554 13.533 23.132 1.00 88.94 207 LEU A O 1
ATOM 1687 N N . ALA A 1 208 ? -11.768 12.343 21.401 1.00 86.56 208 ALA A N 1
ATOM 1688 C CA . ALA A 1 208 ? -11.169 13.492 20.728 1.00 86.56 208 ALA A CA 1
ATOM 1689 C C . ALA A 1 208 ? -12.242 14.434 20.159 1.00 86.56 208 ALA A C 1
ATOM 1691 O O . ALA A 1 208 ? -12.115 15.650 20.292 1.00 86.56 208 ALA A O 1
ATOM 1692 N N . GLN A 1 209 ? -13.317 13.876 19.596 1.00 81.25 209 GLN A N 1
ATOM 1693 C CA . GLN A 1 209 ? -14.469 14.629 19.090 1.00 81.25 209 GLN A CA 1
ATOM 1694 C C . GLN A 1 209 ? -15.261 15.326 20.204 1.00 81.25 209 GLN A C 1
ATOM 1696 O O . GLN A 1 209 ? -15.789 16.416 20.003 1.00 81.25 209 GLN A O 1
ATOM 1701 N N . SER A 1 210 ? -15.336 14.724 21.394 1.00 77.50 210 SER A N 1
ATOM 1702 C CA . SER A 1 210 ? -16.132 15.250 22.504 1.00 77.50 210 SER A CA 1
ATOM 1703 C C . SER A 1 210 ? -15.448 16.351 23.313 1.00 77.50 210 SER A C 1
ATOM 1705 O O . SER A 1 210 ? -16.067 16.839 24.252 1.00 77.50 210 SER A O 1
ATOM 1707 N N . LYS A 1 211 ? -14.197 16.744 23.022 1.00 60.97 211 LYS A N 1
ATOM 1708 C CA . LYS A 1 211 ? -13.550 17.886 23.694 1.00 60.97 211 LYS A CA 1
ATOM 1709 C C . LYS A 1 211 ? -14.143 19.195 23.158 1.00 60.97 211 LYS A C 1
ATOM 1711 O O . LYS A 1 211 ? -13.778 19.607 22.056 1.00 60.97 211 LYS A O 1
ATOM 1716 N N . PRO A 1 212 ? -14.994 19.912 23.916 1.00 54.66 212 PRO A N 1
ATOM 1717 C CA . PRO A 1 212 ? -15.377 21.258 23.535 1.00 54.66 212 PRO A CA 1
ATOM 1718 C C . PRO A 1 212 ? -14.128 22.127 23.673 1.00 54.66 212 PRO A C 1
ATOM 1720 O O . PRO A 1 212 ? -13.426 22.066 24.686 1.00 54.66 212 PRO A O 1
ATOM 1723 N N . SER A 1 213 ? -13.844 22.934 22.654 1.00 53.69 213 SER A N 1
ATOM 1724 C CA . SER A 1 213 ? -12.805 23.956 22.717 1.00 53.69 213 SER A CA 1
ATOM 1725 C C . SER A 1 213 ? -12.967 24.772 24.004 1.00 53.69 213 SER A C 1
ATOM 1727 O O . SER A 1 213 ? -13.948 25.497 24.177 1.00 53.69 213 SER A O 1
ATOM 1729 N N . TYR A 1 214 ? -11.990 24.668 24.909 1.00 50.03 214 TYR A N 1
ATOM 1730 C CA . TYR A 1 214 ? -11.927 25.426 26.165 1.00 50.03 214 TYR A CA 1
ATOM 1731 C C . TYR A 1 214 ? -11.915 26.953 25.928 1.00 50.03 214 TYR A C 1
ATOM 1733 O O . TYR A 1 214 ? -12.048 27.731 26.865 1.00 50.03 214 TYR A O 1
ATOM 1741 N N . ALA A 1 215 ? -11.797 27.407 24.674 1.00 52.03 215 ALA A N 1
ATOM 1742 C CA . ALA A 1 215 ? -11.943 28.807 24.294 1.00 52.03 215 ALA A CA 1
ATOM 1743 C C . ALA A 1 215 ? -13.406 29.303 24.333 1.00 52.03 215 ALA A C 1
ATOM 1745 O O . ALA A 1 215 ? -13.639 30.487 24.575 1.00 52.03 215 ALA A O 1
ATOM 1746 N N . ALA A 1 216 ? -14.403 28.425 24.154 1.00 51.81 216 ALA A N 1
ATOM 1747 C CA . ALA A 1 216 ? -15.818 28.817 24.146 1.00 51.81 216 ALA A CA 1
ATOM 1748 C C . ALA A 1 216 ? -16.388 29.057 25.562 1.00 51.81 216 ALA A C 1
ATOM 1750 O O . ALA A 1 216 ? -17.219 29.946 25.755 1.00 51.81 216 ALA A O 1
ATOM 1751 N N . SER A 1 217 ? -15.904 28.336 26.580 1.00 47.00 217 SER A N 1
ATOM 1752 C CA . SER A 1 217 ? -16.355 28.499 27.975 1.00 47.00 217 SER A CA 1
ATOM 1753 C C . SER A 1 217 ? -15.800 29.763 28.648 1.00 47.00 217 SER A C 1
ATOM 1755 O O . SER A 1 217 ? -16.462 30.363 29.501 1.00 47.00 217 SER A O 1
ATOM 1757 N N . ILE A 1 218 ? -14.623 30.233 28.221 1.00 54.19 218 ILE A N 1
ATOM 1758 C CA . ILE A 1 218 ? -14.030 31.481 28.726 1.00 54.19 218 ILE A CA 1
ATOM 1759 C C . ILE A 1 218 ? -14.683 32.707 28.063 1.00 54.19 218 ILE A C 1
ATOM 1761 O O . ILE A 1 218 ? -14.873 33.733 28.720 1.00 54.19 218 ILE A O 1
ATOM 1765 N N . ALA A 1 219 ? -15.119 32.598 26.801 1.00 52.38 219 ALA A N 1
ATOM 1766 C CA . ALA A 1 219 ? -15.867 33.659 26.121 1.00 52.38 219 ALA A CA 1
ATOM 1767 C C . ALA A 1 219 ? -17.262 33.891 26.739 1.00 52.38 219 ALA A C 1
ATOM 1769 O O . ALA A 1 219 ? -17.694 35.038 26.862 1.00 52.38 219 ALA A O 1
ATOM 1770 N N . SER A 1 220 ? -17.930 32.834 27.219 1.00 48.84 220 SER A N 1
ATOM 1771 C CA . SER A 1 220 ? -19.248 32.956 27.861 1.00 48.84 220 SER A CA 1
ATOM 1772 C C . SER A 1 220 ? -19.191 33.473 29.307 1.00 48.84 220 SER A C 1
ATOM 1774 O O . SER A 1 220 ? -20.184 34.002 29.799 1.00 48.84 220 SER A O 1
ATOM 1776 N N . SER A 1 221 ? -18.037 33.392 29.981 1.00 46.41 221 SER A N 1
ATOM 1777 C CA . SER A 1 221 ? -17.874 33.882 31.364 1.00 46.41 221 SER A CA 1
ATOM 1778 C C . SER A 1 221 ? -17.561 35.385 31.451 1.00 46.41 221 SER A C 1
ATOM 1780 O O . SER A 1 221 ? -17.752 36.009 32.495 1.00 46.41 221 SER A O 1
ATOM 1782 N N . ARG A 1 222 ? -17.117 36.007 30.348 1.00 49.78 222 ARG A N 1
ATOM 1783 C CA . ARG A 1 222 ? -16.806 37.448 30.282 1.00 49.78 222 ARG A CA 1
ATOM 1784 C C . ARG A 1 222 ? -17.986 38.335 29.866 1.00 49.78 222 ARG A C 1
ATOM 1786 O O . ARG A 1 222 ? -17.902 39.550 30.022 1.00 49.78 222 ARG A O 1
ATOM 1793 N N . ALA A 1 223 ? -19.081 37.754 29.376 1.00 47.53 223 ALA A N 1
ATOM 1794 C CA . ALA A 1 223 ? -20.264 38.501 28.939 1.00 47.53 223 ALA A CA 1
ATOM 1795 C C . ALA A 1 223 ? -21.255 38.832 30.077 1.00 47.53 223 ALA A C 1
ATOM 1797 O O . ALA A 1 223 ? -22.103 39.704 29.907 1.00 47.53 223 ALA A O 1
ATOM 1798 N N . SER A 1 224 ? -21.130 38.206 31.255 1.00 50.00 224 SER A N 1
ATOM 1799 C CA . SER A 1 224 ? -22.079 38.385 32.373 1.00 50.00 224 SER A CA 1
ATOM 1800 C C . SER A 1 224 ? -21.609 39.326 33.492 1.00 50.00 224 SER A C 1
ATOM 1802 O O . SER A 1 224 ? -22.269 39.422 34.521 1.00 50.00 224 SER A O 1
ATOM 1804 N N . SER A 1 225 ? -20.506 40.059 33.314 1.00 47.81 225 SER A N 1
ATOM 1805 C CA . SER A 1 225 ? -19.941 40.956 34.343 1.00 47.81 225 SER A CA 1
ATOM 1806 C C . SER A 1 225 ? -19.959 42.449 33.975 1.00 47.81 225 SER A C 1
ATOM 1808 O O . SER A 1 225 ? -19.263 43.251 34.594 1.00 47.81 225 SER A O 1
ATOM 1810 N N . ARG A 1 226 ? -20.789 42.868 33.007 1.00 53.12 226 ARG A N 1
ATOM 1811 C CA . ARG A 1 226 ? -20.884 44.277 32.579 1.00 53.12 226 ARG A CA 1
ATOM 1812 C C . ARG A 1 226 ? -22.271 44.890 32.778 1.00 53.12 226 ARG A C 1
ATOM 1814 O O . ARG A 1 226 ? -22.845 45.426 31.843 1.00 53.12 226 ARG A O 1
ATOM 1821 N N . VAL A 1 227 ? -22.790 44.867 34.005 1.00 54.09 227 VAL A N 1
ATOM 1822 C CA . VAL A 1 227 ? -23.840 45.806 34.439 1.00 54.09 227 VAL A CA 1
ATOM 1823 C C . VAL A 1 227 ? -23.575 46.192 35.897 1.00 54.09 227 VAL A C 1
ATOM 1825 O O . VAL A 1 227 ? -23.416 45.320 36.741 1.00 54.09 227 VAL A O 1
ATOM 1828 N N . ARG A 1 228 ? -23.589 47.506 36.166 1.00 50.16 228 ARG A N 1
ATOM 1829 C CA . ARG A 1 228 ? -23.409 48.219 37.453 1.00 50.16 228 ARG A CA 1
ATOM 1830 C C . ARG A 1 228 ? -21.979 48.611 37.845 1.00 50.16 228 ARG A C 1
ATOM 1832 O O . ARG A 1 228 ? -21.372 47.987 38.703 1.00 50.16 228 ARG A O 1
ATOM 1839 N N . ARG A 1 229 ? -21.543 49.784 37.373 1.00 42.16 229 ARG A N 1
ATOM 1840 C CA . ARG A 1 229 ? -21.245 50.922 38.268 1.00 42.16 229 ARG A CA 1
ATOM 1841 C C . ARG A 1 229 ? -21.107 52.206 37.448 1.00 42.16 229 ARG A C 1
ATOM 1843 O O . ARG A 1 229 ? -20.278 52.276 36.551 1.00 42.16 229 ARG A O 1
ATOM 1850 N N . SER A 1 230 ? -21.949 53.185 37.750 1.00 38.97 230 SER A N 1
ATOM 1851 C CA . SER A 1 230 ? -21.870 54.558 37.255 1.00 38.97 230 SER A CA 1
ATOM 1852 C C . SER A 1 230 ? -22.000 55.490 38.460 1.00 38.97 230 SER A C 1
ATOM 1854 O O . SER A 1 230 ? -22.694 55.118 39.410 1.00 38.97 230 SER A O 1
ATOM 1856 N N . SER A 1 231 ? -21.378 56.673 38.359 1.00 39.94 231 SER A N 1
ATOM 1857 C CA . SER A 1 231 ? -21.336 57.779 39.340 1.00 39.94 231 SER A CA 1
ATOM 1858 C C . SER A 1 231 ? -20.441 57.517 40.571 1.00 39.94 231 SER A C 1
ATOM 1860 O O . SER A 1 231 ? -20.396 56.399 41.072 1.00 39.94 231 SER A O 1
ATOM 1862 N N . MET A 1 232 ? -19.674 58.440 41.160 1.00 40.31 232 MET A N 1
ATOM 1863 C CA . MET A 1 232 ? -19.343 59.879 41.036 1.00 40.31 232 MET A CA 1
ATOM 1864 C C . MET A 1 232 ? -18.360 60.075 42.238 1.00 40.31 232 MET A C 1
ATOM 1866 O O . MET A 1 232 ? -18.502 59.364 43.230 1.00 40.31 232 MET A O 1
ATOM 1870 N N . VAL A 1 233 ? -17.263 60.830 42.239 1.00 47.88 233 VAL A N 1
ATOM 1871 C CA . VAL A 1 233 ? -17.123 62.278 42.483 1.00 47.88 233 VAL A CA 1
ATOM 1872 C C . VAL A 1 233 ? -15.603 62.502 42.671 1.00 47.88 233 VAL A C 1
ATOM 1874 O O . VAL A 1 233 ? -14.956 61.747 43.397 1.00 47.88 233 VAL A O 1
ATOM 1877 N N . GLU A 1 234 ? -15.046 63.521 42.021 1.00 47.84 234 GLU A N 1
ATOM 1878 C CA . GLU A 1 234 ? -13.718 64.107 42.279 1.00 47.84 234 GLU A CA 1
ATOM 1879 C C . GLU A 1 234 ? -13.787 65.026 43.518 1.00 47.84 234 GLU A C 1
ATOM 1881 O O . GLU A 1 234 ? -14.815 65.675 43.716 1.00 47.84 234 GLU A O 1
ATOM 1886 N N . PRO A 1 235 ? -12.728 65.156 44.338 1.00 50.16 235 PRO A N 1
ATOM 1887 C CA . PRO A 1 235 ? -12.077 66.467 44.322 1.00 50.16 235 PRO A CA 1
ATOM 1888 C C . PRO A 1 235 ? -10.551 66.436 44.499 1.00 50.16 235 PRO A C 1
ATOM 1890 O O . PRO A 1 235 ? -9.981 65.752 45.348 1.00 50.16 235 PRO A O 1
ATOM 1893 N N . THR A 1 236 ? -9.934 67.291 43.695 1.00 48.06 236 THR A N 1
ATOM 1894 C CA . THR A 1 236 ? -8.589 67.861 43.779 1.00 48.06 236 THR A CA 1
ATOM 1895 C C . THR A 1 236 ? -8.265 68.463 45.158 1.00 48.06 236 THR A C 1
ATOM 1897 O O . THR A 1 236 ? -9.086 69.204 45.692 1.00 48.06 236 THR A O 1
ATOM 1900 N N . SER A 1 237 ? -7.050 68.227 45.689 1.00 46.25 237 SER A N 1
ATOM 1901 C CA . SER A 1 237 ? -6.280 69.159 46.554 1.00 46.25 237 SER A CA 1
ATOM 1902 C C . SER A 1 237 ? -4.832 68.674 46.801 1.00 46.25 237 SER A C 1
ATOM 1904 O O . SER A 1 237 ? -4.603 67.667 47.463 1.00 46.25 237 SER A O 1
ATOM 1906 N N . GLN A 1 238 ? -3.860 69.425 46.267 1.00 53.84 238 GLN A N 1
ATOM 1907 C CA . GLN A 1 238 ? -2.462 69.565 46.746 1.00 53.84 238 GLN A CA 1
ATOM 1908 C C . GLN A 1 238 ? -2.434 70.339 48.099 1.00 53.84 238 GLN A C 1
ATOM 1910 O O . GLN A 1 238 ? -3.499 70.854 48.447 1.00 53.84 238 GLN A O 1
ATOM 1915 N N . PRO A 1 239 ? -1.308 70.529 48.851 1.00 54.38 239 PRO A N 1
ATOM 1916 C CA . PRO A 1 239 ? 0.117 70.522 48.450 1.00 54.38 239 PRO A CA 1
ATOM 1917 C C . PRO A 1 239 ? 1.127 69.839 49.427 1.00 54.38 239 PRO A C 1
ATOM 1919 O O . PRO A 1 239 ? 0.786 69.408 50.524 1.00 54.38 239 PRO A O 1
ATOM 1922 N N . SER A 1 240 ? 2.399 69.774 49.003 1.00 46.00 240 SER A N 1
ATOM 1923 C CA . SER A 1 240 ? 3.609 69.354 49.753 1.00 46.00 240 SER A CA 1
ATOM 1924 C C . SER A 1 240 ? 3.947 70.258 50.964 1.00 46.00 240 SER A C 1
ATOM 1926 O O . SER A 1 240 ? 3.443 71.381 51.024 1.00 46.00 240 SER A O 1
ATOM 1928 N N . PRO A 1 241 ? 4.850 69.845 51.890 1.00 59.50 241 PRO A N 1
ATOM 1929 C CA . PRO A 1 241 ? 6.270 70.226 51.747 1.00 59.50 241 PRO A CA 1
ATOM 1930 C C . PRO A 1 241 ? 7.324 69.231 52.309 1.00 59.50 241 PRO A C 1
ATOM 1932 O O . PRO A 1 241 ? 7.020 68.210 52.913 1.00 59.50 241 PRO A O 1
ATOM 1935 N N . LEU A 1 242 ? 8.584 69.601 52.046 1.00 45.31 242 LEU A N 1
ATOM 1936 C CA . LEU A 1 242 ? 9.894 69.038 52.413 1.00 45.31 242 LEU A CA 1
ATOM 1937 C C . LEU A 1 242 ? 10.094 68.657 53.895 1.00 45.31 242 LEU A C 1
ATOM 1939 O O . LEU A 1 242 ? 9.617 69.377 54.769 1.00 45.31 242 LEU A O 1
ATOM 1943 N N . SER A 1 243 ? 10.969 67.676 54.176 1.00 46.44 243 SER A N 1
ATOM 1944 C CA . SER A 1 243 ? 12.283 67.887 54.842 1.00 46.44 243 SER A CA 1
ATOM 1945 C C . SER A 1 243 ? 13.012 66.576 55.178 1.00 46.44 243 SER A C 1
ATOM 1947 O O . SER A 1 243 ? 12.398 65.568 55.513 1.00 46.44 243 SER A O 1
ATOM 1949 N N . SER A 1 244 ? 14.338 66.657 55.076 1.00 49.50 244 SER A N 1
ATOM 1950 C CA . SER A 1 244 ? 15.388 65.699 55.433 1.00 49.50 244 SER A CA 1
ATOM 1951 C C . SER A 1 244 ? 15.350 65.184 56.874 1.00 49.50 244 SER A C 1
ATOM 1953 O O . SER A 1 244 ? 14.996 65.958 57.758 1.00 49.50 244 SER A O 1
ATOM 1955 N N . VAL A 1 245 ? 15.870 63.966 57.094 1.00 55.50 245 VAL A N 1
ATOM 1956 C CA . VAL A 1 245 ? 17.009 63.638 57.990 1.00 55.50 245 VAL A CA 1
ATOM 1957 C C . VAL A 1 245 ? 17.726 62.421 57.408 1.00 55.50 245 VAL A C 1
ATOM 1959 O O . VAL A 1 245 ? 17.012 61.485 56.984 1.00 55.50 245 VAL A O 1
#

Foldseek 3Di:
DDDDDDDDDDDDDDDDDDDPPDPPPDPAAPVRLLVPPLSVVLVCVLCVVVVNNLLSVLLVLLVVCVVPVPCPDLVSLLVSLVVSCVAAVDPPDPDHQQFDPVLNVVLVVLVVVSVVVVVVPDPPPDPPPDDDDDDDDDDDDDDDDDDDDDDPDDPPPPPVVSSVSSVVSSVSSVVRSVSSSVCCNPPPVVVSCVDPSVVVSVVVVVVVVPDDPPVVVVVVVVVPPPDDDDDDDDDDDDDDDDDDD

InterPro domains:
  IPR016137 RGS domain [PF00615] (30-106)
  IPR016137 RGS domain [PS50132] (29-202)
  IPR016137 RGS domain [SM00315] (29-202)
  IPR036305 RGS domain superfamily [SSF48097] (27-204)
  IPR044926 RGS, subdomain 2 [G3DSA:1.10.167.10] (22-205)

pLDDT: mean 71.14, std 23.48, range [32.97, 98.25]

Mean predicted aligned error: 18.2 Å

Organism: NCBI:txid1520584